Protein AF-A0A8B9EYE8-F1 (afdb_monomer_lite)

InterPro domains:
  IPR023210 NADP-dependent oxidoreductase domain [PF00248] (62-193)
  IPR036812 NAD(P)-dependent oxidoreductase domain superfamily [G3DSA:3.20.20.100] (50-201)
  IPR036812 NAD(P)-dependent oxidoreductase domain superfamily [SSF51430] (58-192)
  IPR050523 Aldo/Keto Reductase Detoxification and Biosynthesis [PTHR43364] (66-194)

Organism: Anser cygnoides (NCBI:txid8845)

Secondary structure (DSSP, 8-state):
--------------------------PPPPPPPPPP------------S---TT--PPPPP---EEEE-S-TT---SHHHHHHHHHHHHHHHT-S-EEEEEE-S--TTS-HHHHHHHHH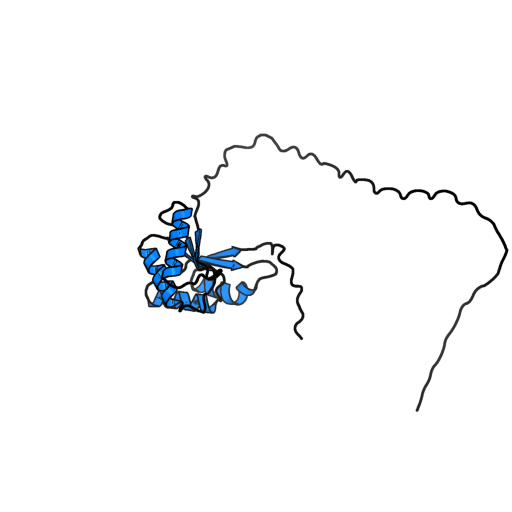HHHHTTSEEEEEEES--HHHHHHHHHHHHHTTPPPP-EEEEE-SSS--GGGTTHHHHHHHHTPEEEEE-TT--SS---------

pLDDT: mean 75.34, std 26.18, range [27.83, 97.69]

Radius of gyration: 34.21 Å; chains: 1; bounding box: 90×63×85 Å

Sequence (203 aa):
RGGGGPQGPEGKGGRGPCATRGPEEKGPSPGRPEPARGCGPRFPVPFPKGLRSSLLVPSPPVEVATKANPWDGKTLKPESVRSQLDESLRRLKRTSVELFYLHAPDHGTPVEETLRACNELHKEGKFKELGLSNYAAWEVAEICTICKYNNWLMPTVYQGMYNATTRQVETELFPCLRHYGLRFYAYNPLAGTGRSTILKELP

Foldseek 3Di:
DYDDDDDDDDDDDDDDDDDDDDDDDDDDDDDDDDPDDDDDDDDDDPDDPDDDPPPPPPDPPDADEDEQECPPVAALALVRLVVRLVVVCVVVVHQAGAEYEHAEDGPPDDVLRSQVSVQVCVVVVRYRAYEYEHDDLVVLVVQQVSCVVVVGGRHAEYEYADEPVDPPCVPRPVVSCVVSNHHYDHDPHVVPPPDPPPDPDDD

Structure (mmCIF, N/CA/C/O backbone):
data_AF-A0A8B9EYE8-F1
#
_entry.id   AF-A0A8B9EYE8-F1
#
loop_
_atom_site.group_PDB
_atom_site.id
_atom_site.type_symbol
_atom_site.label_atom_id
_atom_site.label_alt_id
_atom_site.label_comp_id
_atom_site.label_asym_id
_atom_site.label_entity_id
_atom_site.label_seq_id
_atom_site.pdbx_PDB_ins_code
_atom_site.Cartn_x
_atom_site.Cartn_y
_atom_site.Cartn_z
_atom_site.occupancy
_atom_site.B_iso_or_equiv
_atom_site.auth_seq_id
_atom_site.auth_comp_id
_atom_site.auth_asym_id
_atom_site.auth_atom_id
_atom_site.pdbx_PDB_model_num
ATOM 1 N N . ARG A 1 1 ? 61.234 -7.132 -45.333 1.00 37.69 1 ARG A N 1
ATOM 2 C CA . ARG A 1 1 ? 60.700 -7.838 -46.527 1.00 37.69 1 ARG A CA 1
ATOM 3 C C . ARG A 1 1 ? 59.194 -7.636 -46.469 1.00 37.69 1 ARG A C 1
ATOM 5 O O . ARG A 1 1 ? 58.616 -8.099 -45.507 1.00 37.69 1 ARG A O 1
ATOM 12 N N . GLY A 1 2 ? 58.539 -6.813 -47.276 1.00 33.06 2 GLY A N 1
ATOM 13 C CA . GLY A 1 2 ? 58.698 -6.528 -48.705 1.00 33.06 2 GLY A CA 1
ATOM 14 C C . GLY A 1 2 ? 57.300 -6.758 -49.290 1.00 33.06 2 GLY A C 1
ATOM 15 O O . GLY A 1 2 ? 56.808 -7.872 -49.199 1.00 33.06 2 GLY A O 1
ATOM 16 N N . GLY A 1 3 ? 56.555 -5.701 -49.598 1.00 32.34 3 GLY A N 1
ATOM 17 C CA . GLY A 1 3 ? 56.274 -5.262 -50.972 1.00 32.34 3 GLY A CA 1
ATOM 18 C C . GLY A 1 3 ? 54.764 -4.964 -51.059 1.00 32.34 3 GLY A C 1
ATOM 19 O O . GLY A 1 3 ? 53.999 -5.582 -50.333 1.00 32.34 3 GLY A O 1
ATOM 20 N N . GLY A 1 4 ? 54.239 -4.004 -51.815 1.00 28.84 4 GLY A N 1
ATOM 21 C CA . GLY A 1 4 ? 54.813 -3.226 -52.905 1.00 28.84 4 GLY A CA 1
ATOM 22 C C . GLY A 1 4 ? 53.915 -3.322 -54.145 1.00 28.84 4 GLY A C 1
ATOM 23 O O . GLY A 1 4 ? 54.177 -4.183 -54.967 1.00 28.84 4 GLY A O 1
ATOM 24 N N . GLY A 1 5 ? 52.923 -2.416 -54.253 1.00 31.62 5 GLY A N 1
ATOM 25 C CA . GLY A 1 5 ? 52.241 -1.931 -55.482 1.00 31.62 5 GLY A CA 1
ATOM 26 C C . GLY A 1 5 ? 51.580 -2.948 -56.440 1.00 31.62 5 GLY A C 1
ATOM 27 O O . GLY A 1 5 ? 51.597 -4.139 -56.148 1.00 31.62 5 GLY A O 1
ATOM 28 N N . PRO A 1 6 ? 51.048 -2.517 -57.616 1.00 48.97 6 PRO A N 1
ATOM 29 C CA . PRO A 1 6 ? 50.914 -1.140 -58.146 1.00 48.97 6 PRO A CA 1
ATOM 30 C C . PRO A 1 6 ? 49.579 -0.788 -58.898 1.00 48.97 6 PRO A C 1
ATOM 32 O O . PRO A 1 6 ? 48.776 -1.664 -59.183 1.00 48.97 6 PRO A O 1
ATOM 35 N N . GLN A 1 7 ? 49.396 0.528 -59.174 1.00 36.50 7 GLN A N 1
ATOM 36 C CA . GLN A 1 7 ? 48.915 1.284 -60.388 1.00 36.50 7 GLN A CA 1
ATOM 37 C C . GLN A 1 7 ? 47.863 0.664 -61.350 1.00 36.50 7 GLN A C 1
ATOM 39 O O . GLN A 1 7 ? 47.929 -0.522 -61.622 1.00 36.50 7 GLN A O 1
ATOM 44 N N . GLY A 1 8 ? 46.921 1.355 -62.025 1.00 31.48 8 GLY A N 1
ATOM 45 C CA . GLY A 1 8 ? 46.564 2.754 -62.410 1.00 31.48 8 GLY A CA 1
ATOM 46 C C . GLY A 1 8 ? 45.332 2.649 -63.375 1.00 31.48 8 GLY A C 1
ATOM 47 O O . GLY A 1 8 ? 44.663 1.619 -63.275 1.00 31.48 8 GLY A O 1
ATOM 48 N N . PRO A 1 9 ? 45.033 3.515 -64.386 1.00 46.78 9 PRO A N 1
ATOM 49 C CA . PRO A 1 9 ? 45.310 4.946 -64.661 1.00 46.78 9 PRO A CA 1
ATOM 50 C C . PRO A 1 9 ? 44.023 5.763 -65.093 1.00 46.78 9 PRO A C 1
ATOM 52 O O . PRO A 1 9 ? 42.980 5.187 -65.370 1.00 46.78 9 PRO A O 1
ATOM 55 N N . GLU A 1 10 ? 43.959 7.097 -64.923 1.00 33.47 10 GLU A N 1
ATOM 56 C CA . GLU A 1 10 ? 44.036 8.206 -65.929 1.00 33.47 10 GLU A CA 1
ATOM 57 C C . GLU A 1 10 ? 42.766 8.688 -66.691 1.00 33.47 10 GLU A C 1
ATOM 59 O O . GLU A 1 10 ? 41.968 7.906 -67.191 1.00 33.47 10 GLU A O 1
ATOM 64 N N . GLY A 1 11 ? 42.685 10.025 -66.873 1.00 30.55 11 GLY A N 1
ATOM 65 C CA . GLY A 1 11 ? 41.869 10.749 -67.877 1.00 30.55 11 GLY A CA 1
ATOM 66 C C . GLY A 1 11 ? 41.340 12.113 -67.376 1.00 30.55 11 GLY A C 1
ATOM 67 O O . GLY A 1 11 ? 40.254 12.165 -66.820 1.00 30.55 11 GLY A O 1
ATOM 68 N N . LYS A 1 12 ? 42.137 13.191 -67.254 1.00 32.16 12 LYS A N 1
ATOM 69 C CA . LYS A 1 12 ? 42.595 14.216 -68.238 1.00 32.16 12 LYS A CA 1
ATOM 70 C C . LYS A 1 12 ? 41.538 15.207 -68.782 1.00 32.16 12 LYS A C 1
ATOM 72 O O . LYS A 1 12 ? 40.596 14.814 -69.451 1.00 32.16 12 LYS A O 1
ATOM 77 N N . GLY A 1 13 ? 41.870 16.503 -68.644 1.00 28.27 13 GLY A N 1
ATOM 78 C CA . GLY A 1 13 ? 41.474 17.622 -69.526 1.00 28.27 13 GLY A CA 1
ATOM 79 C C . GLY A 1 13 ? 40.660 18.720 -68.822 1.00 28.27 13 GLY A C 1
ATOM 80 O O . GLY A 1 13 ? 39.607 18.429 -68.287 1.00 28.27 13 GLY A O 1
ATOM 81 N N . GLY A 1 14 ? 41.039 19.999 -68.752 1.00 30.50 14 GLY A N 1
ATOM 82 C CA . GLY A 1 14 ? 42.166 20.754 -69.298 1.00 30.50 14 GLY A CA 1
ATOM 83 C C . GLY A 1 14 ? 42.201 22.166 -68.674 1.00 30.50 14 GLY A C 1
ATOM 84 O O . GLY A 1 14 ? 41.223 22.619 -68.085 1.00 30.50 14 GLY A O 1
ATOM 85 N N . ARG A 1 15 ? 43.355 22.840 -68.764 1.00 31.41 15 ARG A N 1
ATOM 86 C CA . ARG A 1 15 ? 43.586 24.236 -68.340 1.00 31.41 15 ARG A CA 1
ATOM 87 C C . ARG A 1 15 ? 43.626 25.152 -69.568 1.00 31.41 15 ARG A C 1
ATOM 89 O O . ARG A 1 15 ? 44.159 24.742 -70.594 1.00 31.41 15 ARG A O 1
ATOM 96 N N . GLY A 1 16 ? 43.192 26.404 -69.420 1.00 29.75 16 GLY A N 1
ATOM 97 C CA . GLY A 1 16 ? 43.458 27.513 -70.351 1.00 29.75 16 GLY A CA 1
ATOM 98 C C . GLY A 1 16 ? 42.809 28.833 -69.884 1.00 29.75 16 GLY A C 1
ATOM 99 O O . GLY A 1 16 ? 41.841 28.748 -69.140 1.00 29.75 16 GLY A O 1
ATOM 100 N N . PRO A 1 17 ? 43.350 30.029 -70.211 1.00 42.31 17 PRO A N 1
ATOM 101 C CA . PRO A 1 17 ? 43.667 31.034 -69.181 1.00 42.31 17 PRO A CA 1
ATOM 102 C C . PRO A 1 17 ? 43.090 32.467 -69.360 1.00 42.31 17 PRO A C 1
ATOM 104 O O . PRO A 1 17 ? 42.709 32.867 -70.447 1.00 42.31 17 PRO A O 1
ATOM 107 N N . CYS A 1 18 ? 43.127 33.224 -68.248 1.00 31.14 18 CYS A N 1
ATOM 108 C CA . CYS A 1 18 ? 43.498 34.648 -68.038 1.00 31.14 18 CYS A CA 1
ATOM 109 C C . CYS A 1 18 ? 42.973 35.799 -68.943 1.00 31.14 18 CYS A C 1
ATOM 111 O O . CYS A 1 18 ? 43.345 35.872 -70.108 1.00 31.14 18 CYS A O 1
ATOM 113 N N . ALA A 1 19 ? 42.304 36.799 -68.330 1.00 31.72 19 ALA A N 1
ATOM 114 C CA . ALA A 1 19 ? 42.399 38.254 -68.626 1.00 31.72 19 ALA A CA 1
ATOM 115 C C . ALA A 1 19 ? 41.633 39.082 -67.544 1.00 31.72 19 ALA A C 1
ATOM 117 O O . ALA A 1 19 ? 40.439 38.893 -67.362 1.00 31.72 19 ALA A O 1
ATOM 118 N N . THR A 1 20 ? 42.309 39.742 -66.589 1.00 31.16 20 THR A N 1
ATOM 119 C CA . THR A 1 20 ? 42.590 41.204 -66.455 1.00 31.16 20 THR A CA 1
ATOM 120 C C . THR A 1 20 ? 41.440 42.179 -66.078 1.00 31.16 20 THR A C 1
ATOM 122 O O . THR A 1 20 ? 40.624 42.527 -66.915 1.00 31.16 20 THR A O 1
ATOM 125 N N . ARG A 1 21 ? 41.552 42.715 -64.840 1.00 29.70 21 ARG A N 1
ATOM 126 C CA . ARG A 1 21 ? 41.376 44.108 -64.313 1.00 29.70 21 ARG A CA 1
ATOM 127 C C . ARG A 1 21 ? 40.047 44.913 -64.436 1.00 29.70 21 ARG A C 1
ATOM 129 O O . ARG A 1 21 ? 39.832 45.554 -65.451 1.00 29.70 21 ARG A O 1
ATOM 136 N N . GLY A 1 22 ? 39.376 45.068 -63.271 1.00 27.83 22 GLY A N 1
ATOM 137 C CA . GLY A 1 22 ? 38.890 46.315 -62.593 1.00 27.83 22 GLY A CA 1
ATOM 138 C C . GLY A 1 22 ? 37.691 47.111 -63.164 1.00 27.83 22 GLY A C 1
ATOM 139 O O . GLY A 1 22 ? 37.348 46.894 -64.318 1.00 27.83 22 GLY A O 1
ATOM 140 N N . PRO A 1 23 ? 37.113 48.109 -62.442 1.00 38.00 23 PRO A N 1
ATOM 141 C CA . PRO A 1 23 ? 36.979 48.333 -60.993 1.00 38.00 23 PRO A CA 1
ATOM 142 C C . PRO A 1 23 ? 35.493 48.392 -60.511 1.00 38.00 23 PRO A C 1
ATOM 144 O O . PRO A 1 23 ? 34.562 48.158 -61.269 1.00 38.00 23 PRO A O 1
ATOM 147 N N . GLU A 1 24 ? 35.331 48.649 -59.210 1.00 38.94 24 GLU A N 1
ATOM 148 C CA . GLU A 1 24 ? 34.139 48.892 -58.371 1.00 38.94 24 GLU A CA 1
ATOM 149 C C . GLU A 1 24 ? 32.793 49.301 -59.009 1.00 38.94 24 GLU A C 1
ATOM 151 O O . GLU A 1 24 ? 32.727 50.260 -59.764 1.00 38.94 24 GLU A O 1
ATOM 156 N N . GLU A 1 25 ? 31.697 48.714 -58.499 1.00 31.94 25 GLU A N 1
ATOM 157 C CA . GLU A 1 25 ? 30.541 49.481 -57.998 1.00 31.94 25 GLU A CA 1
ATOM 158 C C . GLU A 1 25 ? 29.710 48.641 -57.001 1.00 31.94 25 GLU A C 1
ATOM 160 O O . GLU A 1 25 ? 29.284 47.519 -57.281 1.00 31.94 25 GLU A O 1
ATOM 165 N N . LYS A 1 26 ? 29.506 49.171 -55.787 1.00 41.91 26 LYS A N 1
ATOM 166 C CA . LYS A 1 26 ? 28.655 48.577 -54.742 1.00 41.91 26 LYS A CA 1
ATOM 167 C C . LYS A 1 26 ? 27.182 48.871 -55.047 1.00 41.91 26 LYS A C 1
ATOM 169 O O . LYS A 1 26 ? 26.681 49.931 -54.687 1.00 41.91 26 LYS A O 1
ATOM 174 N N . GLY A 1 27 ? 26.484 47.910 -55.647 1.00 33.56 27 GLY A N 1
ATOM 175 C CA . GLY A 1 27 ? 25.017 47.882 -55.709 1.00 33.56 27 GLY A CA 1
ATOM 176 C C . GLY A 1 27 ? 24.401 47.183 -54.482 1.00 33.56 27 GLY A C 1
ATOM 177 O O . GLY A 1 27 ? 25.013 46.259 -53.939 1.00 33.56 27 GLY A O 1
ATOM 178 N N . PRO A 1 28 ? 23.213 47.600 -54.002 1.00 37.22 28 PRO A N 1
ATOM 179 C CA . PRO A 1 28 ? 22.577 47.011 -52.827 1.00 37.22 28 PRO A CA 1
ATOM 180 C C . PRO A 1 28 ? 22.115 45.570 -53.095 1.00 37.22 28 PRO A C 1
ATOM 182 O O . PRO A 1 28 ? 21.594 45.242 -54.158 1.00 37.22 28 PRO A O 1
ATOM 185 N N . SER A 1 29 ? 22.314 44.710 -52.094 1.00 41.91 29 SER A N 1
ATOM 186 C CA . SER A 1 29 ? 21.951 43.287 -52.114 1.00 41.91 29 SER A CA 1
ATOM 187 C C . SER A 1 29 ? 20.452 43.083 -52.391 1.00 41.91 29 SER A C 1
ATOM 189 O O . SER A 1 29 ? 19.639 43.742 -51.738 1.00 41.91 29 SER A O 1
ATOM 191 N N . PRO A 1 30 ? 20.044 42.141 -53.262 1.00 40.34 30 PRO A N 1
ATOM 192 C CA . PRO A 1 30 ? 18.650 41.732 -53.334 1.00 40.34 30 PRO A CA 1
ATOM 193 C C . PRO A 1 30 ? 18.285 40.972 -52.053 1.00 40.34 30 PRO A C 1
ATOM 195 O O . PRO A 1 30 ? 18.953 40.014 -51.656 1.00 40.34 30 PRO A O 1
ATOM 198 N N . GLY A 1 31 ? 17.241 41.449 -51.377 1.00 34.56 31 GLY A N 1
ATOM 199 C CA . GLY A 1 31 ? 16.720 40.866 -50.148 1.00 34.56 31 GLY A CA 1
ATOM 200 C C . GLY A 1 31 ? 16.348 39.392 -50.314 1.00 34.56 31 GLY A C 1
ATOM 201 O O . GLY A 1 31 ? 15.810 38.966 -51.336 1.00 34.56 31 GLY A O 1
ATOM 202 N N . ARG A 1 32 ? 16.631 38.612 -49.270 1.00 36.34 32 ARG A N 1
ATOM 203 C CA . ARG A 1 32 ? 16.111 37.253 -49.079 1.00 36.34 32 ARG A CA 1
ATOM 204 C C . ARG A 1 32 ? 14.576 37.279 -49.166 1.00 36.34 32 ARG A C 1
ATOM 206 O O . ARG A 1 32 ? 13.980 38.128 -48.506 1.00 36.34 32 ARG A O 1
ATOM 213 N N . PRO A 1 33 ? 13.922 36.350 -49.882 1.00 37.81 33 PRO A N 1
ATOM 214 C CA . PRO A 1 33 ? 12.479 36.194 -49.764 1.00 37.81 33 PRO A CA 1
ATOM 215 C C . PRO A 1 33 ? 12.133 35.703 -48.350 1.00 37.81 33 PRO A C 1
ATOM 217 O O . PRO A 1 33 ? 12.728 34.743 -47.853 1.00 37.81 33 PRO A O 1
ATOM 220 N N . GLU A 1 34 ? 11.190 36.381 -47.691 1.00 42.66 34 GLU A N 1
ATOM 221 C CA . GLU A 1 34 ? 10.593 35.904 -46.442 1.00 42.66 34 GLU A CA 1
ATOM 222 C C . GLU A 1 34 ? 9.879 34.558 -46.667 1.00 42.66 34 GLU A C 1
ATOM 224 O O . GLU A 1 34 ? 9.268 34.352 -47.721 1.00 42.66 34 GLU A O 1
ATOM 229 N N . PRO A 1 35 ? 9.898 33.630 -45.694 1.00 39.19 35 PRO A N 1
ATOM 230 C CA . PRO A 1 35 ? 9.096 32.422 -45.783 1.00 39.19 35 PRO A CA 1
ATOM 231 C C . PRO A 1 35 ? 7.607 32.784 -45.700 1.00 39.19 35 PRO A C 1
ATOM 233 O O . PRO A 1 35 ? 7.127 33.320 -44.699 1.00 39.19 35 PRO A O 1
ATOM 236 N N . ALA A 1 36 ? 6.872 32.462 -46.764 1.00 40.94 36 ALA A N 1
ATOM 237 C CA . ALA A 1 36 ? 5.424 32.575 -46.820 1.00 40.94 36 ALA A CA 1
ATOM 238 C C . ALA A 1 36 ? 4.783 31.839 -45.631 1.00 40.94 36 ALA A C 1
ATOM 240 O O . ALA A 1 36 ? 4.997 30.641 -45.426 1.00 40.94 36 ALA A O 1
ATOM 241 N N . ARG A 1 37 ? 3.968 32.555 -44.848 1.00 40.94 37 ARG A N 1
ATOM 242 C CA . ARG A 1 37 ? 3.089 31.953 -43.839 1.00 40.94 37 ARG A CA 1
ATOM 243 C C . ARG A 1 37 ? 2.095 31.048 -44.562 1.00 40.94 37 ARG A C 1
ATOM 245 O O . ARG A 1 37 ? 1.171 31.529 -45.211 1.00 40.94 37 ARG A O 1
ATOM 252 N N . GLY A 1 38 ? 2.303 29.738 -44.470 1.00 37.75 38 GLY A N 1
ATOM 253 C CA . GLY A 1 38 ? 1.388 28.741 -45.008 1.00 37.75 38 GLY A CA 1
ATOM 254 C C . GLY A 1 38 ? 0.033 28.806 -44.303 1.00 37.75 38 GLY A C 1
ATOM 255 O O . GLY A 1 38 ? -0.106 28.367 -43.164 1.00 37.75 38 GLY A O 1
ATOM 256 N N . CYS A 1 39 ? -0.975 29.333 -44.996 1.00 37.09 39 CYS A N 1
ATOM 257 C CA . CYS A 1 39 ? -2.376 29.060 -44.702 1.00 37.09 39 CYS A CA 1
ATOM 258 C C . CYS A 1 39 ? -2.657 27.589 -45.034 1.00 37.09 39 CYS A C 1
ATOM 260 O O . CYS A 1 39 ? -2.820 27.233 -46.198 1.00 37.09 39 CYS A O 1
ATOM 262 N N . GLY A 1 40 ? -2.709 26.726 -44.020 1.00 37.97 40 GLY A N 1
ATOM 263 C CA . GLY A 1 40 ? -3.280 25.389 -44.184 1.00 37.97 40 GLY A CA 1
ATOM 264 C C . GLY A 1 40 ? -4.782 25.484 -44.505 1.00 37.97 40 GLY A C 1
ATOM 265 O O . GLY A 1 40 ? -5.458 26.368 -43.967 1.00 37.97 40 GLY A O 1
ATOM 266 N N . PRO A 1 41 ? -5.336 24.608 -45.362 1.00 41.19 41 PRO A N 1
ATOM 267 C CA . PRO A 1 41 ? -6.761 24.620 -45.665 1.00 41.19 41 PRO A CA 1
ATOM 268 C C . PRO A 1 41 ? -7.564 24.245 -44.413 1.00 41.19 41 PRO A C 1
ATOM 270 O O . PRO A 1 41 ? -7.447 23.142 -43.877 1.00 41.19 41 PRO A O 1
ATOM 273 N N . ARG A 1 42 ? -8.404 25.172 -43.938 1.00 40.53 42 ARG A N 1
ATOM 274 C CA . ARG A 1 42 ? -9.465 24.860 -42.974 1.00 40.53 42 ARG A CA 1
ATOM 275 C C . ARG A 1 42 ? -10.507 24.016 -43.695 1.00 40.53 42 ARG A C 1
ATOM 277 O O . ARG A 1 42 ? -11.245 24.54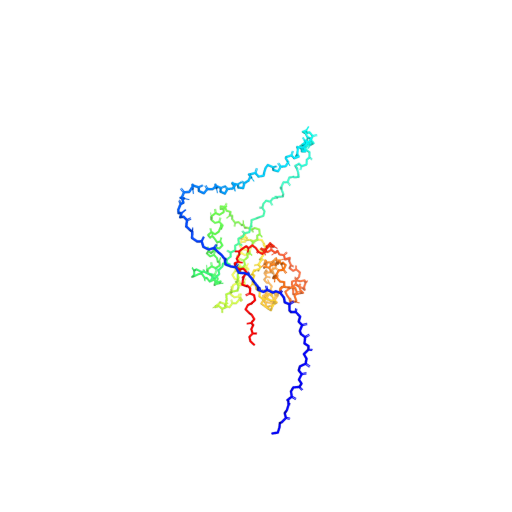6 -44.515 1.00 40.53 42 ARG A O 1
ATOM 284 N N . PHE A 1 43 ? -10.589 22.734 -43.367 1.00 37.94 43 PHE A N 1
ATOM 285 C CA . PHE A 1 43 ? -11.774 21.932 -43.653 1.00 37.94 43 PHE A CA 1
ATOM 286 C C . PHE A 1 43 ? -12.850 22.280 -42.614 1.00 37.94 43 PHE A C 1
ATOM 288 O O . PHE A 1 43 ? -12.662 21.968 -41.435 1.00 37.94 43 PHE A O 1
ATOM 295 N N . PRO A 1 44 ? -13.966 22.934 -42.981 1.00 43.34 44 PRO A N 1
ATOM 296 C CA . PRO A 1 44 ? -15.083 23.075 -42.069 1.00 43.34 44 PRO A CA 1
ATOM 297 C C . PRO A 1 44 ? -15.847 21.751 -42.084 1.00 43.34 44 PRO A C 1
ATOM 299 O O . PRO A 1 44 ? -16.635 21.492 -42.988 1.00 43.34 44 PRO A O 1
ATOM 302 N N . VAL A 1 45 ? -15.614 20.891 -41.096 1.00 49.78 45 VAL A N 1
ATOM 303 C CA . VAL A 1 45 ? -16.581 19.831 -40.792 1.00 49.78 45 VAL A CA 1
ATOM 304 C C . VAL A 1 45 ? -17.762 20.486 -40.068 1.00 49.78 45 VAL A C 1
ATOM 306 O O . VAL A 1 45 ? -17.570 21.048 -38.986 1.00 49.78 45 VAL A O 1
ATOM 309 N N . PRO A 1 46 ? -18.982 20.496 -40.636 1.00 43.09 46 PRO A N 1
ATOM 310 C CA . PRO A 1 46 ? -20.138 20.981 -39.904 1.00 43.09 46 PRO A CA 1
ATOM 311 C C . PRO A 1 46 ? -20.441 19.975 -38.792 1.00 43.09 46 PRO A C 1
ATOM 313 O O . PRO A 1 46 ? -20.872 18.855 -39.052 1.00 43.09 46 PRO A O 1
ATOM 316 N N . PHE A 1 47 ? -20.203 20.366 -37.540 1.00 40.09 47 PHE A N 1
ATOM 317 C CA . PHE A 1 47 ? -20.722 19.619 -36.400 1.00 40.09 47 PHE A CA 1
ATOM 318 C C . PHE A 1 47 ? -22.255 19.675 -36.456 1.00 40.09 47 PHE A C 1
ATOM 320 O O . PHE A 1 47 ? -22.814 20.778 -36.421 1.00 40.09 47 PHE A O 1
ATOM 327 N N . PRO A 1 48 ? -22.958 18.532 -36.546 1.00 51.28 48 PRO A N 1
ATOM 328 C CA . PRO A 1 48 ? -24.409 18.530 -36.518 1.00 51.28 48 PRO A CA 1
ATOM 329 C C . PRO A 1 48 ? -24.869 19.041 -35.149 1.00 51.28 48 PRO A C 1
ATOM 331 O O . PRO A 1 48 ? -24.653 18.409 -34.114 1.00 51.28 48 PRO A O 1
ATOM 334 N N . LYS A 1 49 ? -25.491 20.223 -35.130 1.00 51.06 49 LYS A N 1
ATOM 335 C CA . LYS A 1 49 ? -26.173 20.741 -33.943 1.00 51.06 49 LYS A CA 1
ATOM 336 C C . LYS A 1 49 ? -27.463 19.952 -33.770 1.00 51.06 49 LYS A C 1
ATOM 338 O O . LYS A 1 49 ? -28.411 20.155 -34.518 1.00 51.06 49 LYS A O 1
ATOM 343 N N . GLY A 1 50 ? -27.484 19.065 -32.781 1.00 54.62 50 GLY A N 1
ATOM 344 C CA . GLY A 1 50 ? -28.696 18.355 -32.381 1.00 54.62 50 GLY A CA 1
ATOM 345 C C . GLY A 1 50 ? -28.519 16.848 -32.289 1.00 54.62 50 GLY A C 1
ATOM 346 O O . GLY A 1 50 ? -29.177 16.108 -33.009 1.00 54.62 50 GLY A O 1
ATOM 347 N N . LEU A 1 51 ? -27.686 16.379 -31.357 1.00 53.03 51 LEU A N 1
ATOM 348 C CA . LEU A 1 51 ? -27.788 15.008 -30.867 1.00 53.03 51 LEU A CA 1
ATOM 349 C C . LEU A 1 51 ? -27.690 14.986 -29.335 1.00 53.03 51 LEU A C 1
ATOM 351 O O . LEU A 1 51 ? -26.622 14.904 -28.746 1.00 53.03 51 LEU A O 1
ATOM 355 N N . ARG A 1 52 ? -28.879 15.092 -28.735 1.00 50.53 52 ARG A N 1
ATOM 356 C CA . ARG A 1 52 ? -29.332 14.467 -27.484 1.00 50.53 52 ARG A CA 1
ATOM 357 C C . ARG A 1 52 ? -28.492 14.711 -26.221 1.00 50.53 52 ARG A C 1
ATOM 359 O O . ARG A 1 52 ? -27.547 13.993 -25.920 1.00 50.53 52 ARG A O 1
ATOM 366 N N . SER A 1 53 ? -29.046 15.558 -25.355 1.00 50.66 53 SER A N 1
ATOM 367 C CA . SER A 1 53 ? -28.839 15.617 -23.898 1.00 50.66 53 SER A CA 1
ATOM 368 C C . SER A 1 53 ? -29.211 14.322 -23.137 1.00 50.66 53 SER A C 1
ATOM 370 O O . SER A 1 53 ? -29.454 14.359 -21.938 1.00 50.66 53 SER A O 1
ATOM 372 N N . SER A 1 54 ? -29.294 13.175 -23.817 1.00 49.72 54 SER A N 1
ATOM 373 C CA . SER A 1 54 ? -29.793 11.902 -23.275 1.00 49.72 54 SER A CA 1
ATOM 374 C C . SER A 1 54 ? -28.677 10.946 -22.834 1.00 49.72 54 SER A C 1
ATOM 376 O O . SER A 1 54 ? -28.970 9.820 -22.446 1.00 49.72 54 SER A O 1
ATOM 378 N N . LEU A 1 55 ? -27.410 11.363 -22.905 1.00 55.16 55 LEU A N 1
ATOM 379 C CA . LEU A 1 55 ? -26.255 10.562 -22.483 1.00 55.16 55 LEU A CA 1
ATOM 380 C C . LEU A 1 55 ? -25.475 11.225 -21.342 1.00 55.16 55 LEU A C 1
ATOM 382 O O . LEU A 1 55 ? -24.269 11.019 -21.224 1.00 55.16 55 LEU A O 1
ATOM 386 N N . LEU A 1 56 ? -26.136 12.010 -20.481 1.00 54.88 56 LEU A N 1
ATOM 387 C CA . LEU A 1 56 ? -25.572 12.243 -19.153 1.00 54.88 56 LEU A CA 1
ATOM 388 C C . LEU A 1 56 ? -25.682 10.926 -18.381 1.00 54.88 56 LEU A C 1
ATOM 390 O O . LEU A 1 56 ? -26.647 10.676 -17.664 1.00 54.88 56 LEU A O 1
ATOM 394 N N . VAL A 1 57 ? -24.686 10.063 -18.574 1.00 62.88 57 VAL A N 1
ATOM 395 C CA . VAL A 1 57 ? -24.368 9.027 -17.599 1.00 62.88 57 VAL A CA 1
ATOM 396 C C . VAL A 1 57 ? -24.122 9.786 -16.294 1.00 62.88 57 VAL A C 1
ATOM 398 O O . VAL A 1 57 ? -23.256 10.668 -16.290 1.00 62.88 57 VAL A O 1
A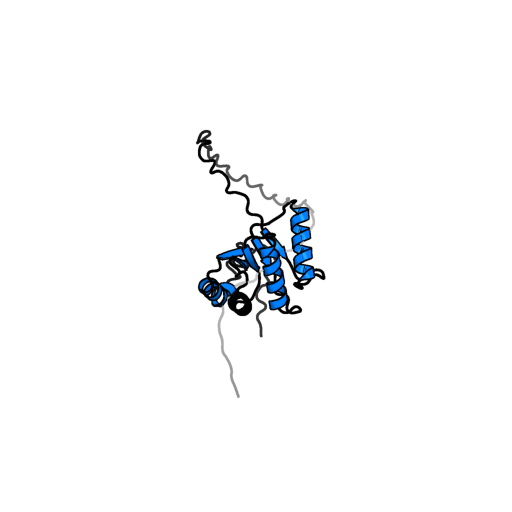TOM 401 N N . PRO A 1 58 ? -24.893 9.546 -15.218 1.00 59.62 58 PRO A N 1
ATOM 402 C CA . PRO A 1 58 ? -24.587 10.157 -13.935 1.00 59.62 58 PRO A CA 1
ATOM 403 C C . PRO A 1 58 ? -23.132 9.830 -13.614 1.00 59.62 58 PRO A C 1
ATOM 405 O O . PRO A 1 58 ? -22.734 8.664 -13.653 1.00 59.62 58 PRO A O 1
ATOM 408 N N . SER A 1 59 ? -22.319 10.864 -13.383 1.00 56.25 59 SER A N 1
ATOM 409 C CA . SER A 1 59 ? -20.928 10.659 -12.999 1.00 56.25 59 SER A CA 1
ATOM 410 C C . SER A 1 59 ? -20.925 9.757 -11.767 1.00 56.25 59 SER A C 1
ATOM 412 O O . SER A 1 59 ? -21.658 10.069 -10.818 1.00 56.25 59 SER A O 1
ATOM 414 N N . PRO A 1 60 ? -20.161 8.652 -11.764 1.00 66.06 60 PRO A N 1
ATOM 415 C CA . PRO A 1 60 ? -20.061 7.822 -10.579 1.00 66.06 60 PRO A CA 1
ATOM 416 C C . PRO A 1 60 ? -19.633 8.691 -9.386 1.00 66.06 60 PRO A C 1
ATOM 418 O O . PRO A 1 60 ? -18.978 9.724 -9.582 1.00 66.06 60 PRO A O 1
ATOM 421 N N . PRO A 1 61 ? -20.031 8.322 -8.156 1.00 73.75 61 PRO A N 1
ATOM 422 C CA . PRO A 1 61 ? -19.617 9.045 -6.963 1.00 73.75 61 PRO A CA 1
ATOM 423 C C . PRO A 1 61 ? -18.096 9.231 -6.968 1.00 73.75 61 PRO A C 1
ATOM 425 O O . PRO A 1 61 ? -17.349 8.313 -7.297 1.00 73.75 61 PRO A O 1
ATOM 428 N N . VAL A 1 62 ? -17.644 10.446 -6.653 1.00 77.94 62 VAL A N 1
ATOM 429 C CA . VAL A 1 62 ? -16.218 10.787 -6.678 1.00 77.94 62 VAL A CA 1
ATOM 430 C C . VAL A 1 62 ? -15.509 10.035 -5.555 1.00 77.94 62 VAL A C 1
ATOM 432 O O . VAL A 1 62 ? -15.641 10.403 -4.384 1.00 77.94 62 VAL A O 1
ATOM 435 N N . GLU A 1 63 ? -14.753 9.003 -5.922 1.00 84.81 63 GLU A N 1
ATOM 436 C CA . GLU A 1 63 ? -13.831 8.313 -5.022 1.00 84.81 63 GLU A CA 1
ATOM 437 C C . GLU A 1 63 ? -12.635 9.217 -4.728 1.00 84.81 63 GLU A C 1
ATOM 439 O O . GLU A 1 63 ? -11.966 9.717 -5.638 1.00 84.81 63 GLU A O 1
ATOM 444 N N . VAL A 1 64 ? -12.368 9.450 -3.444 1.00 91.38 64 VAL A N 1
ATOM 445 C CA . VAL A 1 64 ? -11.246 10.267 -3.001 1.00 91.38 64 VAL A CA 1
ATOM 446 C C . VAL A 1 64 ? -10.164 9.353 -2.453 1.00 91.38 64 VAL A C 1
ATOM 448 O O . VAL A 1 64 ? -10.391 8.539 -1.559 1.00 91.38 64 VAL A O 1
ATOM 451 N N . ALA A 1 65 ? -8.957 9.525 -2.985 1.00 93.19 65 ALA A N 1
ATOM 452 C CA . ALA A 1 65 ? -7.774 8.834 -2.511 1.00 93.19 65 ALA A CA 1
ATOM 453 C C . ALA A 1 65 ? -6.774 9.815 -1.895 1.00 93.19 65 ALA A C 1
ATOM 455 O O . ALA A 1 65 ? -6.572 10.914 -2.415 1.00 93.19 65 ALA A O 1
ATOM 456 N N . THR A 1 66 ? -6.105 9.399 -0.822 1.00 95.19 66 THR A N 1
ATOM 457 C CA . THR A 1 66 ? -4.966 10.131 -0.241 1.00 95.19 66 THR A CA 1
ATOM 458 C C . THR A 1 66 ? -3.761 9.213 -0.055 1.00 95.19 66 THR A C 1
ATOM 460 O O . THR A 1 66 ? -3.877 7.995 -0.188 1.00 95.19 66 THR A O 1
ATOM 463 N N . LYS A 1 67 ? -2.582 9.786 0.205 1.00 95.50 67 LYS A N 1
ATOM 464 C CA . LYS A 1 67 ? -1.335 9.032 0.355 1.00 95.50 67 LYS A CA 1
ATOM 465 C C . LYS A 1 67 ? -0.469 9.547 1.498 1.00 95.50 67 LYS A C 1
ATOM 467 O O . LYS A 1 67 ? -0.304 10.758 1.639 1.00 95.50 67 LYS A O 1
ATOM 472 N N . ALA A 1 68 ? 0.173 8.633 2.218 1.00 95.44 68 ALA A N 1
ATOM 473 C CA . ALA A 1 68 ? 1.301 8.941 3.094 1.00 95.44 68 ALA A CA 1
ATOM 474 C C . ALA A 1 68 ? 2.624 8.718 2.355 1.00 95.44 68 ALA A C 1
ATOM 476 O O . ALA A 1 68 ? 2.775 7.733 1.633 1.00 95.44 68 ALA A O 1
ATOM 477 N N . ASN A 1 69 ? 3.576 9.638 2.515 1.00 94.38 69 ASN A N 1
ATOM 478 C CA . ASN A 1 69 ? 4.893 9.570 1.881 1.00 94.38 69 ASN A CA 1
ATOM 479 C C . ASN A 1 69 ? 6.034 9.697 2.905 1.00 94.38 69 ASN A C 1
ATOM 481 O O . ASN A 1 69 ? 5.865 10.398 3.903 1.00 94.38 69 ASN A O 1
ATOM 485 N N . PRO A 1 70 ? 7.187 9.053 2.645 1.00 91.44 70 PRO A N 1
ATOM 486 C CA . PRO A 1 70 ? 8.375 9.122 3.500 1.00 91.44 70 PRO A CA 1
ATOM 487 C C . PRO A 1 70 ? 9.358 10.244 3.113 1.00 91.44 70 PRO A C 1
ATOM 489 O O . PRO A 1 70 ? 10.528 10.197 3.477 1.00 91.44 70 PRO A O 1
ATOM 492 N N . TRP A 1 71 ? 8.940 11.233 2.320 1.00 89.56 71 TRP A N 1
ATOM 493 C CA . TRP A 1 71 ? 9.829 12.306 1.849 1.00 89.56 71 TRP A CA 1
ATOM 494 C C . TRP A 1 71 ? 9.660 13.586 2.673 1.00 89.56 71 TRP A C 1
ATOM 496 O O . TRP A 1 71 ? 8.785 13.675 3.533 1.00 89.56 71 TRP A O 1
ATOM 506 N N . ASP A 1 72 ? 10.500 14.591 2.414 1.00 85.88 72 ASP A N 1
ATOM 507 C CA . ASP A 1 72 ? 10.443 15.909 3.067 1.00 85.88 72 ASP A CA 1
ATOM 508 C C . ASP A 1 72 ? 10.464 15.834 4.608 1.00 85.88 72 ASP A C 1
ATOM 510 O O . ASP A 1 72 ? 9.714 16.525 5.298 1.00 85.88 72 ASP A O 1
ATOM 514 N N . GLY A 1 73 ? 11.303 14.946 5.158 1.00 83.00 73 GLY A N 1
ATOM 515 C CA . GLY A 1 73 ? 11.443 14.735 6.605 1.00 83.00 73 GLY A CA 1
ATOM 516 C C . GLY A 1 73 ? 10.305 13.938 7.254 1.00 83.00 73 GLY A C 1
ATOM 517 O O . GLY A 1 73 ? 10.266 13.815 8.478 1.00 83.00 73 GLY A O 1
ATOM 518 N N . LYS A 1 74 ? 9.376 13.394 6.461 1.00 88.31 74 LYS A N 1
ATOM 519 C CA . LYS A 1 74 ? 8.338 12.466 6.927 1.00 88.31 74 LYS A CA 1
ATOM 520 C C . LYS A 1 74 ? 8.861 11.034 6.930 1.00 88.31 74 LYS A C 1
ATOM 522 O O . LYS A 1 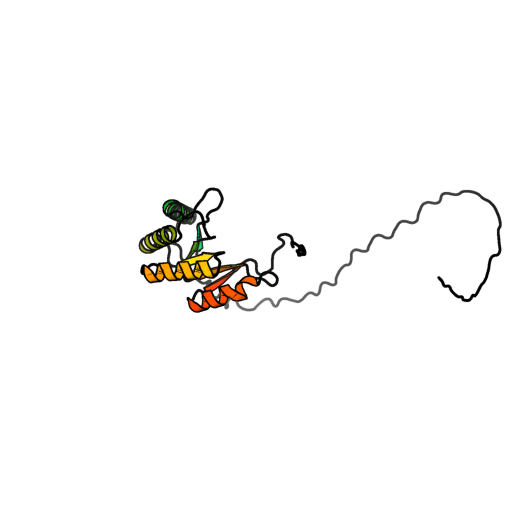74 ? 9.902 10.736 6.362 1.00 88.31 74 LYS A O 1
ATOM 527 N N . THR A 1 75 ? 8.119 10.145 7.575 1.00 93.12 75 THR A N 1
ATOM 528 C CA . THR A 1 75 ? 8.420 8.708 7.637 1.00 93.12 75 THR A CA 1
ATOM 529 C C . THR A 1 75 ? 7.123 7.922 7.491 1.00 93.12 75 THR A C 1
ATOM 531 O O . THR A 1 75 ? 6.035 8.506 7.451 1.00 93.12 75 THR A O 1
ATOM 534 N N . LEU A 1 76 ? 7.220 6.597 7.437 1.00 93.62 76 LEU A N 1
ATOM 535 C CA . LEU A 1 76 ? 6.075 5.704 7.588 1.00 93.62 76 LEU A CA 1
ATOM 536 C C . LEU A 1 76 ? 5.955 5.122 9.003 1.00 93.62 76 LEU A C 1
ATOM 538 O O . LEU A 1 76 ? 5.247 4.134 9.206 1.00 93.62 76 LEU A O 1
ATOM 542 N N . LYS A 1 77 ? 6.570 5.771 10.001 1.00 94.81 77 LYS A N 1
ATOM 543 C CA . LYS A 1 77 ? 6.313 5.471 11.415 1.00 94.81 77 LYS A CA 1
ATOM 544 C C . LYS A 1 77 ? 4.830 5.656 11.754 1.00 94.81 77 LYS A C 1
ATOM 546 O O . LYS A 1 77 ? 4.199 6.558 11.184 1.00 94.81 77 LYS A O 1
ATOM 551 N N . PRO A 1 78 ? 4.277 4.870 12.694 1.00 95.12 78 PRO A N 1
ATOM 552 C CA . PRO A 1 78 ? 2.861 4.913 13.061 1.00 95.12 78 PRO A CA 1
ATOM 553 C C . PRO A 1 78 ? 2.294 6.324 13.275 1.00 95.12 78 PRO A C 1
ATOM 555 O O . PRO A 1 78 ? 1.237 6.674 12.743 1.00 95.12 78 PRO A O 1
ATOM 558 N N . GLU A 1 79 ? 3.025 7.171 13.998 1.00 95.12 79 GLU A N 1
ATOM 559 C CA . GLU A 1 79 ? 2.625 8.537 14.334 1.00 95.12 79 GLU A CA 1
ATOM 560 C C . GLU A 1 79 ? 2.612 9.440 13.097 1.00 95.12 79 GLU A C 1
ATOM 562 O O . GLU A 1 79 ? 1.715 10.270 12.930 1.00 95.12 79 GLU A O 1
ATOM 567 N N . SER A 1 80 ? 3.591 9.263 12.204 1.00 95.50 80 SER A N 1
ATOM 568 C CA . SER A 1 80 ? 3.688 10.038 10.968 1.00 95.50 80 SER A CA 1
ATOM 569 C C . SER A 1 80 ? 2.566 9.671 10.003 1.00 95.50 80 SER A C 1
ATOM 571 O O . SER A 1 80 ? 1.919 10.565 9.460 1.00 95.50 80 SER A O 1
ATOM 573 N N . VAL A 1 81 ? 2.275 8.377 9.836 1.00 96.19 81 VAL A N 1
ATOM 574 C CA . VAL A 1 81 ? 1.175 7.895 8.984 1.00 96.19 81 VAL A CA 1
ATOM 575 C C . VAL A 1 81 ? -0.164 8.446 9.468 1.00 96.19 81 VAL A C 1
ATOM 577 O O . VAL A 1 81 ? -0.924 9.000 8.670 1.00 96.19 81 VAL A O 1
ATOM 580 N N . ARG A 1 82 ? -0.427 8.371 10.779 1.00 96.56 82 ARG A N 1
ATOM 581 C CA . ARG A 1 82 ? -1.637 8.932 11.392 1.00 96.56 82 ARG A CA 1
ATOM 582 C C . ARG A 1 82 ? -1.746 10.436 11.157 1.00 96.56 82 ARG A C 1
ATOM 584 O O . ARG A 1 82 ? -2.772 10.898 10.669 1.00 96.56 82 ARG A O 1
ATOM 591 N N . SER A 1 83 ? -0.678 11.183 11.437 1.00 96.31 83 SER A N 1
ATOM 592 C CA . SER A 1 83 ? -0.642 12.638 11.249 1.00 96.31 83 SER A CA 1
ATOM 593 C C . SER A 1 83 ? -0.885 13.042 9.790 1.00 96.31 83 SER A C 1
ATOM 595 O O . SER A 1 83 ? -1.680 13.940 9.510 1.00 96.31 83 SER A O 1
ATOM 597 N N . GLN A 1 84 ? -0.268 12.338 8.835 1.00 96.69 84 GLN A N 1
ATOM 598 C CA . GLN A 1 84 ? -0.451 12.597 7.405 1.00 96.69 84 GLN A CA 1
ATOM 599 C C . GLN A 1 84 ? -1.888 12.328 6.938 1.00 96.69 84 GLN A C 1
ATOM 601 O O . GLN A 1 84 ? -2.438 13.111 6.153 1.00 96.69 84 GLN A O 1
ATOM 606 N N . LEU A 1 85 ? -2.504 11.242 7.413 1.00 96.38 85 LEU A N 1
ATOM 607 C CA . LEU A 1 85 ? -3.893 10.925 7.092 1.00 96.38 85 LEU A CA 1
ATOM 608 C C . LEU A 1 85 ? -4.852 11.945 7.715 1.00 96.38 85 LEU A C 1
ATOM 610 O O . LEU A 1 85 ? -5.699 12.483 7.005 1.00 96.38 85 LEU A O 1
ATOM 614 N N . ASP A 1 86 ? -4.683 12.268 8.996 1.00 96.50 86 ASP A N 1
ATOM 615 C CA . ASP A 1 86 ? -5.538 13.222 9.710 1.00 96.50 86 ASP A CA 1
ATOM 616 C C . ASP A 1 86 ? -5.464 14.621 9.086 1.00 96.50 86 ASP A C 1
ATOM 618 O O . ASP A 1 86 ? -6.488 15.272 8.871 1.00 96.50 86 ASP A O 1
ATOM 622 N N . GLU A 1 87 ? -4.268 15.062 8.693 1.00 96.25 87 GLU A N 1
ATOM 623 C CA . GLU A 1 87 ? -4.092 16.323 7.976 1.00 96.25 87 GLU A CA 1
ATOM 624 C C . GLU A 1 87 ? -4.758 16.298 6.592 1.00 96.25 87 GLU A C 1
ATOM 626 O O . GLU A 1 87 ? -5.380 17.282 6.182 1.00 96.25 87 GLU A O 1
ATOM 631 N N . SER A 1 88 ? -4.677 15.172 5.877 1.00 95.75 88 SER A N 1
ATOM 632 C CA . SER A 1 88 ? -5.362 14.999 4.590 1.00 95.75 88 SER A CA 1
ATOM 633 C C . SER A 1 88 ? -6.880 15.081 4.750 1.00 95.75 88 SER A C 1
ATOM 635 O O . SER A 1 88 ? -7.540 15.815 4.014 1.00 95.75 88 SER A O 1
ATOM 637 N N . LEU A 1 89 ? -7.432 14.377 5.740 1.00 95.94 89 LEU A N 1
ATOM 638 C CA . LEU A 1 89 ? -8.859 14.369 6.066 1.00 95.94 89 LEU A CA 1
ATOM 639 C C . LEU A 1 89 ? -9.358 15.766 6.449 1.00 95.94 89 LEU A C 1
ATOM 641 O O . LEU A 1 89 ? -10.376 16.232 5.930 1.00 95.94 89 LEU A O 1
ATOM 645 N N . ARG A 1 90 ? -8.585 16.485 7.270 1.00 96.69 90 ARG A N 1
ATOM 646 C CA . ARG A 1 90 ? -8.865 17.872 7.658 1.00 96.69 90 ARG A CA 1
ATOM 647 C C . ARG A 1 90 ? -8.920 18.806 6.449 1.00 96.69 90 ARG A C 1
ATOM 649 O O . ARG A 1 90 ? -9.852 19.601 6.337 1.00 96.69 90 ARG A O 1
ATOM 656 N N . ARG A 1 91 ? -7.961 18.699 5.521 1.00 95.88 91 ARG A N 1
ATOM 657 C CA . ARG A 1 91 ? -7.924 19.512 4.288 1.00 95.88 91 ARG A CA 1
ATOM 658 C C . ARG A 1 91 ? -9.073 19.191 3.342 1.00 95.88 91 ARG A C 1
ATOM 660 O O . ARG A 1 91 ? -9.660 20.102 2.764 1.00 95.88 91 ARG A O 1
ATOM 667 N N . LEU A 1 92 ? -9.404 17.909 3.212 1.00 94.44 92 LEU A N 1
ATOM 668 C CA . LEU A 1 92 ? -10.517 17.433 2.394 1.00 94.44 92 LEU A CA 1
ATOM 669 C C . LEU A 1 92 ? -11.884 17.696 3.041 1.00 94.44 92 LEU A C 1
ATOM 671 O O . LEU A 1 92 ? -12.903 17.525 2.375 1.00 94.44 92 LEU A O 1
ATOM 675 N N . LYS A 1 93 ? -11.914 18.117 4.315 1.00 94.12 93 LYS A N 1
ATOM 676 C CA . LYS A 1 93 ? -13.128 18.271 5.130 1.00 94.12 93 LYS A CA 1
ATOM 677 C C . LYS A 1 93 ? -13.976 16.993 5.127 1.00 94.12 93 LYS A C 1
ATOM 679 O O . LYS A 1 93 ? -15.199 17.048 5.007 1.00 94.12 93 LYS A O 1
ATOM 684 N N . ARG A 1 94 ? -13.315 15.837 5.234 1.00 93.00 94 ARG A N 1
ATOM 685 C CA . ARG A 1 94 ? -13.945 14.511 5.294 1.00 93.00 94 ARG A CA 1
ATOM 686 C C . ARG A 1 94 ? -13.499 13.762 6.542 1.00 93.00 94 ARG A C 1
ATOM 688 O O . ARG A 1 94 ? -12.411 13.993 7.052 1.00 93.00 94 ARG A O 1
ATOM 695 N N . THR A 1 95 ? -14.341 12.852 7.013 1.00 93.00 95 THR A N 1
ATOM 696 C CA . THR A 1 95 ? -14.033 11.942 8.127 1.00 93.00 95 THR A CA 1
ATOM 697 C C . THR A 1 95 ? -13.368 10.649 7.662 1.00 93.00 95 THR A C 1
ATOM 699 O O . THR A 1 95 ? -12.676 10.005 8.442 1.00 93.00 95 THR A O 1
ATOM 702 N N . SER A 1 96 ? -13.570 10.279 6.395 1.00 95.06 96 SER A N 1
ATOM 703 C CA . SER A 1 96 ? -13.054 9.053 5.795 1.00 95.06 96 SER A CA 1
ATOM 704 C C . SER A 1 96 ? -12.745 9.252 4.310 1.00 95.06 96 SER A C 1
ATOM 706 O O . SER A 1 96 ? -13.352 10.109 3.655 1.00 95.06 96 SER A O 1
ATOM 708 N N . VAL A 1 97 ? -11.813 8.458 3.785 1.00 95.75 97 VAL A N 1
ATOM 709 C CA . VAL A 1 97 ? -11.495 8.351 2.351 1.00 95.75 97 VAL A CA 1
ATOM 710 C C . VAL A 1 97 ? -11.729 6.934 1.842 1.00 95.75 97 VAL A C 1
ATOM 712 O O . VAL A 1 97 ? -11.657 5.954 2.578 1.00 95.75 97 VAL A O 1
ATOM 715 N N . GLU A 1 98 ? -11.999 6.798 0.555 1.00 95.31 98 GLU A N 1
ATOM 716 C CA . GLU A 1 98 ? -12.221 5.496 -0.058 1.00 95.31 98 GLU A CA 1
ATOM 717 C C . GLU A 1 98 ? -10.918 4.692 -0.134 1.00 95.31 98 GLU A C 1
ATOM 719 O O . GLU A 1 98 ? -10.917 3.504 0.179 1.00 95.31 98 GLU A O 1
ATOM 724 N N . LEU A 1 99 ? -9.799 5.341 -0.464 1.00 95.44 99 LEU A N 1
ATOM 725 C CA . LEU A 1 99 ? -8.523 4.663 -0.681 1.00 95.44 99 LEU A CA 1
ATOM 726 C C . LEU A 1 99 ? -7.353 5.427 -0.058 1.00 95.44 99 LEU A C 1
ATOM 728 O O . LEU A 1 99 ? -7.166 6.624 -0.287 1.00 95.44 99 LEU A O 1
ATOM 732 N N . PHE A 1 100 ? -6.528 4.718 0.704 1.00 97.62 100 PHE A N 1
ATOM 733 C CA . PHE A 1 100 ? -5.322 5.262 1.312 1.00 97.62 100 PHE A CA 1
ATOM 734 C C . PHE A 1 100 ? -4.084 4.534 0.797 1.00 97.62 100 PHE A C 1
ATOM 736 O O . PHE A 1 100 ? -3.999 3.319 0.925 1.00 97.62 100 PHE A O 1
ATOM 743 N N . TYR A 1 101 ? -3.119 5.259 0.227 1.00 97.62 101 TYR A N 1
ATOM 744 C CA . TYR A 1 101 ? -1.877 4.661 -0.268 1.00 97.62 101 TYR A CA 1
ATOM 745 C C . TYR A 1 101 ? -0.683 4.892 0.652 1.00 97.62 101 TYR A C 1
ATOM 747 O O . TYR A 1 101 ? -0.432 6.015 1.097 1.00 97.62 101 TYR A O 1
ATOM 755 N N . LEU A 1 102 ? 0.160 3.871 0.763 1.00 97.06 102 LEU A N 1
ATOM 756 C CA . LEU A 1 102 ? 1.572 4.047 1.083 1.00 97.06 102 LEU A CA 1
ATOM 757 C C . LEU A 1 102 ? 2.318 4.409 -0.209 1.00 97.06 102 LEU A C 1
ATOM 759 O O . LEU A 1 102 ? 2.324 3.637 -1.165 1.00 97.06 102 LEU A O 1
ATOM 763 N N . HIS A 1 103 ? 2.886 5.615 -0.280 1.00 95.62 103 HIS A N 1
ATOM 764 C CA . HIS A 1 103 ? 3.356 6.200 -1.545 1.00 95.62 103 HIS A CA 1
ATOM 765 C C . HIS A 1 103 ? 4.684 5.613 -2.059 1.00 95.62 103 HIS A C 1
ATOM 767 O O . HIS A 1 103 ? 4.938 5.624 -3.266 1.00 95.62 103 HIS A O 1
ATOM 773 N N . ALA A 1 104 ? 5.538 5.159 -1.149 1.00 94.25 104 ALA A N 1
ATOM 774 C CA . ALA A 1 104 ? 6.828 4.539 -1.426 1.00 94.25 104 ALA A CA 1
ATOM 775 C C . ALA A 1 104 ? 7.268 3.733 -0.196 1.00 94.25 104 ALA A C 1
ATOM 777 O O . ALA A 1 104 ? 6.763 4.023 0.895 1.00 94.25 104 ALA A O 1
ATOM 778 N N . PRO A 1 105 ? 8.182 2.762 -0.345 1.00 92.69 105 PRO A N 1
ATOM 779 C CA . PRO A 1 105 ? 8.776 2.071 0.790 1.00 92.69 105 PRO A CA 1
ATOM 780 C C . PRO A 1 105 ? 9.589 3.030 1.667 1.00 92.69 105 PRO A C 1
ATOM 782 O O . PRO A 1 105 ? 10.266 3.936 1.177 1.00 92.69 105 PRO A O 1
ATOM 785 N N . ASP A 1 106 ? 9.514 2.818 2.979 1.00 93.00 106 ASP A N 1
ATOM 786 C CA . ASP A 1 106 ? 10.368 3.465 3.974 1.00 93.00 106 ASP A CA 1
ATOM 787 C C . ASP A 1 106 ? 11.275 2.409 4.601 1.00 93.00 106 ASP A C 1
ATOM 789 O O . ASP A 1 106 ? 10.885 1.717 5.537 1.00 93.00 106 ASP A O 1
ATOM 793 N N . HIS A 1 107 ? 12.499 2.285 4.092 1.00 89.25 107 HIS A N 1
ATOM 794 C CA . HIS A 1 107 ? 13.461 1.301 4.595 1.00 89.25 107 HIS A CA 1
ATOM 795 C C . HIS A 1 107 ? 14.024 1.647 5.987 1.00 89.25 107 HIS A C 1
ATOM 797 O O . HIS A 1 107 ? 14.773 0.854 6.554 1.00 89.25 107 HIS A O 1
ATOM 803 N N . GLY A 1 108 ? 13.701 2.824 6.538 1.00 90.56 108 GLY A N 1
ATOM 804 C CA . GLY A 1 108 ? 14.079 3.217 7.896 1.00 90.56 108 GLY A CA 1
ATOM 805 C C . GLY A 1 108 ? 13.083 2.778 8.972 1.00 90.56 108 GLY A C 1
ATOM 806 O O . GLY A 1 108 ? 13.414 2.833 10.157 1.00 90.56 108 GLY A O 1
ATOM 807 N N . THR A 1 109 ? 11.882 2.346 8.580 1.00 91.38 109 THR A N 1
ATOM 808 C CA . THR A 1 109 ? 10.812 1.928 9.492 1.00 91.38 109 THR A CA 1
ATOM 809 C C . THR A 1 109 ? 10.454 0.464 9.223 1.00 91.38 109 THR A C 1
ATOM 811 O O . THR A 1 109 ? 10.221 0.108 8.068 1.00 91.38 109 THR A O 1
ATOM 814 N N . PRO A 1 110 ? 10.361 -0.403 10.248 1.00 93.94 110 PRO A N 1
ATOM 815 C CA . PRO A 1 110 ? 9.860 -1.758 10.059 1.00 93.94 110 PRO A CA 1
ATOM 816 C C . PRO A 1 110 ? 8.451 -1.738 9.461 1.00 93.94 110 PRO A C 1
ATOM 818 O O . PRO A 1 110 ? 7.533 -1.141 10.026 1.00 93.94 110 PRO A O 1
ATOM 821 N N . VAL A 1 111 ? 8.264 -2.426 8.334 1.00 94.50 111 VAL A N 1
ATOM 822 C CA . VAL A 1 111 ? 6.992 -2.413 7.596 1.00 94.50 111 VAL A CA 1
ATOM 823 C C . VAL A 1 111 ? 5.815 -2.888 8.454 1.00 94.50 111 VAL A C 1
ATOM 825 O O . VAL A 1 111 ? 4.703 -2.382 8.323 1.00 94.50 111 VAL A O 1
ATOM 828 N N . GLU A 1 112 ? 6.060 -3.803 9.395 1.00 95.69 112 GLU A N 1
ATOM 829 C CA . GLU A 1 112 ? 5.045 -4.293 10.327 1.00 95.69 112 GLU A CA 1
ATOM 830 C C . GLU A 1 112 ? 4.444 -3.166 11.187 1.00 95.69 112 GLU A C 1
ATOM 832 O O . GLU A 1 112 ? 3.230 -3.133 11.391 1.00 95.69 112 GLU A O 1
ATOM 837 N N . GLU A 1 113 ? 5.254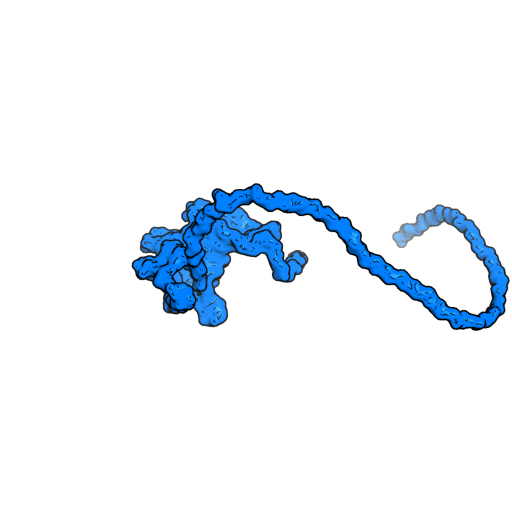 -2.212 11.657 1.00 96.06 113 GLU A N 1
ATOM 838 C CA . GLU A 1 113 ? 4.769 -1.077 12.454 1.00 96.06 113 GLU A CA 1
ATOM 839 C C . GLU A 1 113 ? 3.845 -0.182 11.624 1.00 96.06 113 GLU A C 1
ATOM 841 O O . GLU A 1 113 ? 2.759 0.202 12.073 1.00 96.06 113 GLU A O 1
ATOM 846 N N . THR A 1 114 ? 4.238 0.094 10.379 1.00 96.19 114 THR A N 1
ATOM 847 C CA . THR A 1 114 ? 3.427 0.846 9.418 1.00 96.19 114 THR A CA 1
ATOM 848 C C . THR A 1 114 ? 2.098 0.143 9.143 1.00 96.19 114 THR A C 1
ATOM 850 O O . THR A 1 114 ? 1.042 0.781 9.177 1.00 96.19 114 THR A O 1
ATOM 853 N N . LEU A 1 115 ? 2.121 -1.170 8.891 1.00 97.00 115 LEU A N 1
ATOM 854 C CA . LEU A 1 115 ? 0.922 -1.957 8.590 1.00 97.00 115 LEU A CA 1
ATOM 855 C C . LEU A 1 115 ? -0.012 -2.059 9.795 1.00 97.00 115 LEU A C 1
ATOM 857 O O . LEU A 1 115 ? -1.225 -1.913 9.637 1.00 97.00 115 LEU A O 1
ATOM 861 N N . ARG A 1 116 ? 0.540 -2.213 11.002 1.00 97.38 116 ARG A N 1
ATOM 862 C CA . ARG A 1 116 ? -0.220 -2.161 12.255 1.00 97.38 116 ARG A CA 1
ATOM 863 C C . ARG A 1 116 ? -0.953 -0.830 12.387 1.00 97.38 116 ARG A C 1
ATOM 865 O O . ARG A 1 116 ? -2.155 -0.817 12.637 1.00 97.38 116 ARG A O 1
ATOM 872 N N . ALA A 1 117 ? -0.259 0.284 12.159 1.00 96.94 117 ALA A N 1
ATOM 873 C CA . ALA A 1 117 ? -0.868 1.610 12.201 1.00 96.94 117 ALA A CA 1
ATOM 874 C C . ALA A 1 117 ? -1.979 1.766 11.150 1.00 96.94 117 ALA A C 1
ATOM 876 O O . ALA A 1 117 ? -3.062 2.256 11.467 1.00 96.94 117 ALA A O 1
ATOM 877 N N . CYS A 1 118 ? -1.748 1.303 9.918 1.00 97.25 118 CYS A N 1
ATOM 878 C CA . CYS A 1 118 ? -2.764 1.312 8.864 1.00 97.25 118 CYS A CA 1
ATOM 879 C C . CYS A 1 118 ? -4.002 0.499 9.261 1.00 97.25 118 CYS A C 1
ATOM 881 O O . CYS A 1 118 ? -5.126 0.952 9.056 1.00 97.25 118 CYS A O 1
ATOM 883 N N . ASN A 1 119 ? -3.809 -0.670 9.867 1.00 97.62 119 ASN A N 1
ATOM 884 C CA . ASN A 1 119 ? -4.897 -1.523 10.326 1.00 97.62 119 ASN A CA 1
ATOM 885 C C . ASN A 1 119 ? -5.745 -0.854 11.420 1.00 97.62 119 ASN A C 1
ATOM 887 O O . ASN A 1 119 ? -6.971 -0.901 11.358 1.00 97.62 119 ASN A O 1
ATOM 891 N N . GLU A 1 120 ? -5.119 -0.182 12.388 1.00 97.69 120 GLU A N 1
ATOM 892 C CA . GLU A 1 120 ? -5.862 0.557 13.417 1.00 97.69 120 GLU A CA 1
ATOM 893 C C . GLU A 1 120 ? -6.620 1.755 12.828 1.00 97.69 120 GLU A C 1
ATOM 895 O O . GLU A 1 120 ? -7.796 1.948 13.125 1.00 97.69 120 GLU A O 1
ATOM 900 N N . LEU A 1 121 ? -6.012 2.505 11.906 1.00 97.19 121 LEU A N 1
ATOM 901 C CA . LEU A 1 121 ? -6.686 3.606 11.202 1.00 97.19 121 LEU A CA 1
ATOM 902 C C . LEU A 1 121 ? -7.871 3.121 10.344 1.00 97.19 121 LEU A C 1
ATOM 904 O O . LEU A 1 121 ? -8.878 3.824 10.224 1.00 97.19 121 LEU A O 1
ATOM 908 N N . HIS A 1 122 ? -7.777 1.919 9.773 1.00 97.50 122 HIS A N 1
ATOM 909 C CA . HIS A 1 122 ? -8.892 1.286 9.076 1.00 97.50 122 HIS A CA 1
ATOM 910 C C . HIS A 1 122 ? -10.029 0.912 10.034 1.00 97.50 122 HIS A C 1
ATOM 912 O O . HIS A 1 122 ? -11.185 1.223 9.752 1.00 97.50 122 HIS A O 1
ATOM 918 N N . LYS A 1 123 ? -9.717 0.310 11.190 1.00 97.00 123 LYS A N 1
ATOM 919 C CA . LYS A 1 123 ? -10.713 0.002 12.234 1.00 97.00 123 LYS A CA 1
ATOM 920 C C . LYS A 1 123 ? -11.392 1.258 12.783 1.00 97.00 123 LYS A C 1
ATOM 922 O O . LYS A 1 123 ? -12.577 1.221 13.094 1.00 97.00 123 LYS A O 1
ATOM 927 N N . GLU A 1 124 ? -10.667 2.374 12.857 1.00 96.62 124 GLU A N 1
ATOM 928 C CA . GLU A 1 124 ? -11.220 3.698 13.177 1.00 96.62 124 GLU A CA 1
ATOM 929 C C . GLU A 1 124 ? -12.150 4.250 12.076 1.00 96.62 124 GLU A C 1
ATOM 931 O O . GLU A 1 124 ? -12.799 5.276 12.273 1.00 96.62 124 GLU A O 1
ATOM 936 N N . GLY A 1 125 ? -12.223 3.603 10.909 1.00 96.31 125 GLY A N 1
ATOM 937 C CA . GLY A 1 125 ? -13.073 4.002 9.789 1.00 96.31 125 GLY A CA 1
ATOM 938 C C . GLY A 1 125 ? -12.522 5.167 8.966 1.00 96.31 125 GLY A C 1
ATOM 939 O O . GLY A 1 125 ? -13.248 5.726 8.143 1.00 96.31 125 GLY A O 1
ATOM 940 N N . LYS A 1 126 ? -11.248 5.544 9.145 1.00 96.56 126 LYS A N 1
ATOM 941 C CA . LYS A 1 126 ? -10.633 6.686 8.440 1.00 96.56 126 LYS A CA 1
ATOM 942 C C . LYS A 1 126 ? -10.382 6.424 6.959 1.00 96.56 126 LYS A C 1
ATOM 944 O O . LYS A 1 126 ? -10.271 7.371 6.181 1.00 96.56 126 LYS A O 1
ATOM 949 N N . PHE A 1 127 ? -10.302 5.159 6.559 1.00 97.19 127 PHE A N 1
ATOM 950 C CA . PHE A 1 127 ? -10.277 4.777 5.155 1.00 97.19 127 PHE A CA 1
ATOM 951 C C . PHE A 1 127 ? -10.848 3.374 4.922 1.00 97.19 127 PHE A C 1
ATOM 953 O O . PHE A 1 127 ? -10.873 2.552 5.841 1.00 97.19 127 PHE A O 1
ATOM 960 N N . LYS A 1 128 ? -11.295 3.094 3.692 1.00 95.50 128 LYS A N 1
ATOM 961 C CA . LYS A 1 128 ? -11.917 1.806 3.332 1.00 95.50 128 LYS A CA 1
ATOM 962 C C . LYS A 1 128 ? -10.938 0.798 2.736 1.00 95.50 128 LYS A C 1
ATOM 964 O O . LYS A 1 128 ? -10.936 -0.351 3.160 1.00 95.50 128 LYS A O 1
ATOM 969 N N . GLU A 1 129 ? -10.114 1.218 1.782 1.00 96.62 129 GLU A N 1
ATOM 970 C CA . GLU A 1 129 ? -9.149 0.355 1.095 1.00 96.62 129 GLU A CA 1
ATOM 971 C C . GLU A 1 129 ? -7.704 0.816 1.316 1.00 96.62 129 GLU A C 1
ATOM 973 O O . GLU A 1 129 ? -7.422 2.017 1.385 1.00 96.62 129 GLU A O 1
ATOM 978 N N . LEU A 1 130 ? -6.780 -0.147 1.381 1.00 97.50 130 LEU A N 1
ATOM 979 C CA . LEU A 1 130 ? -5.342 0.103 1.448 1.00 97.50 130 LEU A CA 1
ATOM 980 C C . LEU A 1 130 ? -4.703 -0.110 0.074 1.00 97.50 130 LEU A C 1
ATOM 982 O O . LEU A 1 130 ? -4.911 -1.132 -0.584 1.00 97.50 130 LEU A O 1
ATOM 986 N N . GLY A 1 131 ? -3.884 0.856 -0.327 1.00 97.19 131 GLY A N 1
ATOM 987 C CA . GLY A 1 131 ? -3.108 0.828 -1.552 1.00 97.19 131 GLY A CA 1
ATOM 988 C C . GLY A 1 131 ? -1.603 0.870 -1.302 1.00 97.19 131 GLY A C 1
ATOM 989 O O . GLY A 1 131 ? -1.123 1.491 -0.354 1.00 97.19 131 GLY A O 1
ATOM 990 N N . LEU A 1 132 ? -0.842 0.259 -2.202 1.00 97.50 132 LEU A N 1
ATOM 991 C CA . LEU A 1 132 ? 0.618 0.360 -2.247 1.00 97.50 132 LEU A CA 1
ATOM 992 C C . LEU A 1 132 ? 1.050 1.129 -3.492 1.00 97.50 132 LEU A C 1
ATOM 994 O O . LEU A 1 132 ? 0.367 1.099 -4.513 1.00 97.50 132 LEU A O 1
ATOM 998 N N . SER A 1 133 ? 2.176 1.830 -3.424 1.00 96.38 133 SER A N 1
ATOM 999 C CA . SER A 1 133 ? 2.748 2.531 -4.570 1.00 96.38 133 SER A CA 1
ATOM 1000 C C . SER A 1 133 ? 4.264 2.444 -4.552 1.00 96.38 133 SER A C 1
ATOM 1002 O O . SER A 1 133 ? 4.878 2.688 -3.521 1.00 96.38 133 SER A O 1
ATOM 1004 N N . ASN A 1 134 ? 4.864 2.148 -5.706 1.00 94.31 134 ASN A N 1
ATOM 1005 C CA . ASN A 1 134 ? 6.323 2.090 -5.889 1.00 94.31 134 ASN A CA 1
ATOM 1006 C C . ASN A 1 134 ? 7.063 1.070 -4.999 1.00 94.31 134 ASN A C 1
ATOM 1008 O O . ASN A 1 134 ? 8.228 1.287 -4.680 1.00 94.31 134 ASN A O 1
ATOM 1012 N N . TYR A 1 135 ? 6.403 -0.026 -4.624 1.00 95.62 135 TYR A N 1
ATOM 1013 C CA . TYR A 1 135 ? 7.020 -1.145 -3.909 1.00 95.62 135 TYR A CA 1
ATOM 1014 C C . TYR A 1 135 ? 7.539 -2.195 -4.898 1.00 95.62 135 TYR A C 1
ATOM 1016 O O . TYR A 1 135 ? 6.918 -2.478 -5.926 1.00 95.62 135 TYR A O 1
ATOM 1024 N N . ALA A 1 136 ? 8.672 -2.813 -4.588 1.00 95.25 136 ALA A N 1
ATOM 1025 C CA . ALA A 1 136 ? 9.151 -3.965 -5.332 1.00 95.25 136 ALA A CA 1
ATOM 1026 C C . ALA A 1 136 ? 8.217 -5.172 -5.134 1.00 95.25 136 ALA A C 1
ATOM 1028 O O . ALA A 1 136 ? 7.505 -5.284 -4.137 1.00 95.25 136 ALA A O 1
ATOM 1029 N N . ALA A 1 137 ? 8.233 -6.118 -6.078 1.00 95.94 137 ALA A N 1
ATOM 1030 C CA . ALA A 1 137 ? 7.364 -7.296 -6.020 1.00 95.94 137 ALA A CA 1
ATOM 1031 C C . ALA A 1 137 ? 7.568 -8.128 -4.738 1.00 95.94 137 ALA A C 1
ATOM 1033 O O . ALA A 1 137 ? 6.596 -8.648 -4.190 1.00 95.94 137 ALA A O 1
ATOM 1034 N N . TRP A 1 138 ? 8.810 -8.213 -4.245 1.00 95.69 138 TRP A N 1
ATOM 1035 C CA . TRP A 1 138 ? 9.140 -8.913 -3.003 1.00 95.69 138 TRP A CA 1
ATOM 1036 C C . TRP A 1 138 ? 8.588 -8.193 -1.765 1.00 95.69 138 TRP A C 1
ATOM 1038 O O . TRP A 1 138 ? 8.064 -8.855 -0.877 1.00 95.69 138 TRP A O 1
ATOM 1048 N N . GLU A 1 139 ? 8.609 -6.857 -1.740 1.00 96.50 139 GLU A N 1
ATOM 1049 C CA . GLU A 1 139 ? 8.030 -6.067 -0.644 1.00 96.50 139 GLU A CA 1
ATOM 1050 C C . GLU A 1 139 ? 6.507 -6.206 -0.619 1.00 96.50 139 GLU A C 1
ATOM 1052 O O . GLU A 1 139 ? 5.906 -6.343 0.441 1.00 96.50 139 GLU A O 1
ATOM 1057 N N . VAL A 1 140 ? 5.859 -6.222 -1.791 1.00 97.12 140 VAL A N 1
ATOM 1058 C CA . VAL A 1 140 ? 4.412 -6.477 -1.884 1.00 97.12 140 VAL A CA 1
ATOM 1059 C C . VAL A 1 140 ? 4.075 -7.859 -1.325 1.00 97.12 140 VAL A C 1
ATOM 1061 O O . VAL A 1 140 ? 3.112 -7.991 -0.567 1.00 97.12 140 VAL A O 1
ATOM 1064 N N . ALA A 1 141 ? 4.866 -8.879 -1.667 1.00 97.38 141 ALA A N 1
ATOM 1065 C CA . ALA A 1 141 ? 4.679 -10.232 -1.156 1.00 97.38 141 ALA A CA 1
ATOM 1066 C C . ALA A 1 141 ? 4.887 -10.310 0.365 1.00 97.38 141 ALA A C 1
ATOM 1068 O O . ALA A 1 141 ? 4.084 -10.934 1.064 1.00 97.38 141 ALA A O 1
ATOM 1069 N N . GLU A 1 142 ? 5.915 -9.639 0.887 1.00 97.00 142 GLU A N 1
ATOM 1070 C CA . GLU A 1 142 ? 6.176 -9.516 2.323 1.00 97.00 142 GLU A CA 1
ATOM 1071 C C . GLU A 1 142 ? 5.000 -8.846 3.044 1.00 97.00 142 GLU A C 1
ATOM 1073 O O . GLU A 1 142 ? 4.436 -9.430 3.969 1.00 97.00 142 GLU A O 1
ATOM 1078 N N . ILE A 1 143 ? 4.551 -7.681 2.564 1.00 97.62 143 ILE A N 1
ATOM 1079 C CA . ILE A 1 143 ? 3.407 -6.945 3.118 1.00 97.62 143 ILE A CA 1
ATOM 1080 C C . ILE A 1 143 ? 2.154 -7.822 3.146 1.00 97.62 143 ILE A C 1
ATOM 1082 O O . ILE A 1 143 ? 1.499 -7.943 4.182 1.00 97.62 143 ILE A O 1
ATOM 1086 N N . CYS A 1 144 ? 1.823 -8.468 2.025 1.00 97.38 144 CYS A N 1
ATOM 1087 C CA . CYS A 1 144 ? 0.656 -9.343 1.939 1.00 97.38 144 CYS A CA 1
ATOM 1088 C C . CYS A 1 144 ? 0.760 -10.524 2.914 1.00 97.38 144 CYS A C 1
ATOM 1090 O O . CYS A 1 144 ? -0.236 -10.924 3.516 1.00 97.38 144 CYS A O 1
ATOM 1092 N N . THR A 1 145 ? 1.962 -11.071 3.097 1.00 97.50 145 THR A N 1
ATOM 1093 C CA . THR A 1 145 ? 2.209 -12.184 4.020 1.00 97.50 145 THR A CA 1
ATOM 1094 C C . THR A 1 145 ? 2.053 -11.746 5.475 1.00 97.50 145 THR A C 1
ATOM 1096 O O . THR A 1 145 ? 1.365 -12.425 6.236 1.00 97.50 145 THR A O 1
ATOM 1099 N N . ILE A 1 146 ? 2.606 -10.589 5.849 1.00 97.31 146 ILE A N 1
ATOM 1100 C CA . ILE A 1 146 ? 2.477 -10.012 7.195 1.00 97.31 146 ILE A CA 1
ATOM 1101 C C . ILE A 1 146 ? 1.013 -9.705 7.512 1.00 97.31 146 ILE A C 1
ATOM 1103 O O . ILE A 1 146 ? 0.529 -10.080 8.583 1.00 97.31 146 ILE A O 1
ATOM 1107 N N . CYS A 1 147 ? 0.285 -9.070 6.586 1.00 97.31 147 CYS A N 1
ATOM 1108 C CA . CYS A 1 147 ? -1.133 -8.776 6.781 1.00 97.31 147 CYS A CA 1
ATOM 1109 C C . CYS A 1 147 ? -1.953 -10.058 6.952 1.00 97.31 147 CYS A C 1
ATOM 1111 O O . CYS A 1 147 ? -2.777 -10.144 7.861 1.00 97.31 147 CYS A O 1
ATOM 1113 N N . LYS A 1 148 ? -1.690 -11.083 6.132 1.00 96.50 148 LYS A N 1
ATOM 1114 C CA . LYS A 1 148 ? -2.373 -12.376 6.227 1.00 96.50 148 LYS A CA 1
ATOM 1115 C C . LYS A 1 148 ? -2.073 -13.095 7.543 1.00 96.50 148 LYS A C 1
ATOM 1117 O O . LYS A 1 148 ? -2.991 -13.630 8.155 1.00 96.50 148 LYS A O 1
ATOM 1122 N N . TYR A 1 149 ? -0.815 -13.098 7.984 1.00 97.38 149 TYR A N 1
ATOM 1123 C CA . TYR A 1 149 ? -0.393 -13.741 9.231 1.00 97.38 149 TYR A CA 1
ATOM 1124 C C . TYR A 1 149 ? -1.037 -13.093 10.462 1.00 97.38 149 TYR A C 1
ATOM 1126 O O . TYR A 1 149 ? -1.526 -13.790 11.346 1.00 97.38 149 TYR A O 1
ATOM 1134 N N . ASN A 1 150 ? -1.093 -11.760 10.496 1.00 96.69 150 ASN A N 1
ATOM 1135 C CA . ASN A 1 150 ? -1.648 -11.010 11.623 1.00 96.69 150 ASN A CA 1
ATOM 1136 C C . ASN A 1 150 ? -3.166 -10.770 11.527 1.00 96.69 150 ASN A C 1
ATOM 1138 O O . ASN A 1 150 ? -3.738 -10.108 12.396 1.00 96.69 150 ASN A O 1
ATOM 1142 N N . ASN A 1 151 ? -3.821 -11.281 10.478 1.00 96.56 151 ASN A N 1
ATOM 1143 C CA . ASN A 1 151 ? -5.227 -11.017 10.169 1.00 96.56 151 ASN A CA 1
ATOM 1144 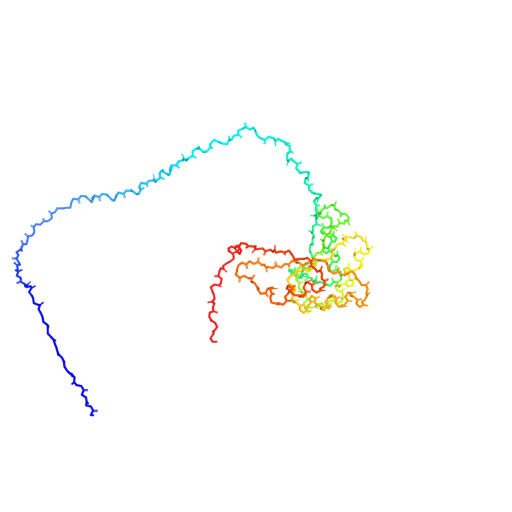C C . ASN A 1 151 ? -5.548 -9.504 10.131 1.00 96.56 151 ASN A C 1
ATOM 1146 O O . ASN A 1 151 ? -6.528 -9.031 10.714 1.00 96.56 151 ASN A O 1
ATOM 1150 N N . TRP A 1 152 ? -4.673 -8.738 9.477 1.00 97.44 152 TRP A N 1
ATOM 1151 C CA . TRP A 1 152 ? -4.818 -7.302 9.234 1.00 97.44 152 TRP A CA 1
ATOM 1152 C C . TRP A 1 152 ? -5.418 -7.017 7.859 1.00 97.44 152 TRP A C 1
ATOM 1154 O O . TRP A 1 152 ? -5.527 -7.903 7.008 1.00 97.44 152 TRP A O 1
ATOM 1164 N N . LEU A 1 153 ? -5.789 -5.755 7.634 1.00 96.56 153 LEU A N 1
ATOM 1165 C CA . LEU A 1 153 ? -6.264 -5.287 6.338 1.00 96.56 153 LEU A CA 1
ATOM 1166 C C . LEU A 1 153 ? -5.255 -5.613 5.222 1.00 96.56 153 LEU A C 1
ATOM 1168 O O . LEU A 1 153 ? -4.112 -5.152 5.232 1.00 96.56 153 LEU A O 1
ATOM 1172 N N . MET A 1 154 ? -5.712 -6.380 4.235 1.00 97.12 154 MET A N 1
ATOM 1173 C CA . MET A 1 154 ? -4.941 -6.693 3.036 1.00 97.12 154 MET A CA 1
ATOM 1174 C C . MET A 1 154 ? -4.963 -5.509 2.059 1.00 97.12 154 MET A C 1
ATOM 1176 O O . MET A 1 154 ? -6.025 -4.912 1.858 1.00 97.12 154 MET A O 1
ATOM 1180 N N . PRO A 1 155 ? -3.835 -5.176 1.409 1.00 96.94 155 PRO A N 1
ATOM 1181 C CA . PRO A 1 155 ? -3.845 -4.210 0.320 1.00 96.94 155 PRO A CA 1
ATOM 1182 C C . PRO A 1 155 ? -4.640 -4.762 -0.872 1.00 96.94 155 PRO A C 1
ATOM 1184 O O . PRO A 1 155 ? -4.482 -5.918 -1.255 1.00 96.94 155 PRO A O 1
ATOM 1187 N N . THR A 1 156 ? -5.484 -3.926 -1.470 1.00 96.94 156 THR A N 1
ATOM 1188 C CA . THR A 1 156 ? -6.364 -4.289 -2.601 1.00 96.94 156 THR A CA 1
ATOM 1189 C C . THR A 1 156 ? -5.965 -3.592 -3.898 1.00 96.94 156 THR A C 1
ATOM 1191 O O . THR A 1 156 ? -6.345 -4.020 -4.992 1.00 96.94 156 THR A O 1
ATOM 1194 N N . VAL A 1 157 ? -5.196 -2.507 -3.796 1.00 96.69 157 VAL A N 1
ATOM 1195 C CA . VAL A 1 157 ? -4.808 -1.664 -4.926 1.00 96.69 157 VAL A CA 1
ATOM 1196 C C . VAL A 1 157 ? -3.302 -1.449 -4.937 1.00 96.69 157 VAL A C 1
ATOM 1198 O O . VAL A 1 157 ? -2.660 -1.266 -3.908 1.00 96.69 157 VAL A O 1
ATOM 1201 N N . TYR A 1 158 ? -2.736 -1.416 -6.132 1.00 97.25 158 TYR A N 1
ATOM 1202 C CA . TYR A 1 158 ? -1.357 -1.054 -6.376 1.00 97.25 158 TYR A CA 1
ATOM 1203 C C . TYR A 1 158 ? -1.288 0.062 -7.416 1.00 97.25 158 TYR A C 1
ATOM 1205 O O . TYR A 1 158 ? -1.892 -0.039 -8.481 1.00 97.25 158 TYR A O 1
ATOM 1213 N N . GLN A 1 159 ? -0.511 1.105 -7.145 1.00 95.88 159 GLN A N 1
ATOM 1214 C CA . GLN A 1 159 ? -0.220 2.173 -8.089 1.00 95.88 159 GLN A CA 1
ATOM 1215 C C . GLN A 1 159 ? 1.249 2.126 -8.533 1.00 95.88 159 GLN A C 1
ATOM 1217 O O . GLN A 1 159 ? 2.161 2.172 -7.713 1.00 95.88 159 GLN A O 1
ATOM 1222 N N . GLY A 1 160 ? 1.499 2.056 -9.841 1.00 93.44 160 GLY A N 1
ATOM 1223 C CA . GLY A 1 160 ? 2.857 1.918 -10.376 1.00 93.44 160 GLY A CA 1
ATOM 1224 C C . GLY A 1 160 ? 3.088 2.671 -11.675 1.00 93.44 160 GLY A C 1
ATOM 1225 O O . GLY A 1 160 ? 2.150 2.945 -12.425 1.00 93.44 160 GLY A O 1
ATOM 1226 N N . MET A 1 161 ? 4.354 2.996 -11.949 1.00 92.50 161 MET A N 1
ATOM 1227 C CA . MET A 1 161 ? 4.743 3.578 -13.229 1.00 92.50 161 MET A CA 1
ATOM 1228 C C . MET A 1 161 ? 4.637 2.510 -14.313 1.00 92.50 161 MET A C 1
ATOM 1230 O O . MET A 1 161 ? 5.231 1.440 -14.185 1.00 92.50 161 MET A O 1
ATOM 1234 N N . TYR A 1 162 ? 3.895 2.805 -15.377 1.00 92.31 162 TYR A N 1
ATOM 1235 C CA . TYR A 1 162 ? 3.785 1.900 -16.513 1.00 92.31 162 TYR A CA 1
ATOM 1236 C C . TYR A 1 162 ? 3.536 2.676 -17.801 1.00 92.31 162 TYR A C 1
ATOM 1238 O O . TYR A 1 162 ? 2.578 3.443 -17.897 1.00 92.31 162 TYR A O 1
ATOM 1246 N N . ASN A 1 163 ? 4.419 2.492 -18.778 1.00 90.94 163 ASN A N 1
ATOM 1247 C CA . ASN A 1 163 ? 4.338 3.104 -20.102 1.00 90.94 163 ASN A CA 1
ATOM 1248 C C . ASN A 1 163 ? 5.202 2.322 -21.102 1.00 90.94 163 ASN A C 1
ATOM 1250 O O . ASN A 1 163 ? 5.842 1.336 -20.745 1.00 90.94 163 ASN A O 1
ATOM 1254 N N . ALA A 1 164 ? 5.233 2.767 -22.360 1.00 87.69 164 ALA A N 1
ATOM 1255 C CA . ALA A 1 164 ? 5.955 2.077 -23.429 1.00 87.69 164 ALA A CA 1
ATOM 1256 C C . ALA A 1 164 ? 7.460 1.879 -23.150 1.00 87.69 164 ALA A C 1
ATOM 1258 O O . ALA A 1 164 ? 8.038 0.912 -23.642 1.00 87.69 164 ALA A O 1
ATOM 1259 N N . THR A 1 165 ? 8.090 2.760 -22.364 1.00 87.00 165 THR A N 1
ATOM 1260 C CA . THR A 1 165 ? 9.528 2.698 -22.050 1.00 87.00 165 THR A CA 1
ATOM 1261 C C . THR A 1 165 ? 9.815 2.081 -20.678 1.00 87.00 165 THR A C 1
ATOM 1263 O O . THR A 1 165 ? 10.888 1.524 -20.459 1.00 87.00 165 THR A O 1
ATOM 1266 N N . THR A 1 166 ? 8.862 2.139 -19.748 1.00 86.19 166 THR A N 1
ATOM 1267 C CA . THR A 1 166 ? 8.959 1.614 -18.380 1.00 86.19 166 THR A CA 1
ATOM 1268 C C . THR A 1 166 ? 8.001 0.434 -18.210 1.00 86.19 166 THR A C 1
ATOM 1270 O O . THR A 1 166 ? 6.843 0.603 -17.823 1.00 86.19 166 THR A O 1
ATOM 1273 N N . ARG A 1 167 ? 8.493 -0.773 -18.522 1.00 91.00 167 ARG A N 1
ATOM 1274 C CA . ARG A 1 167 ? 7.740 -2.044 -18.486 1.00 91.00 167 ARG A CA 1
ATOM 1275 C C . ARG A 1 167 ? 8.283 -3.059 -17.473 1.00 91.00 167 ARG A C 1
ATOM 1277 O O . ARG A 1 167 ? 7.859 -4.207 -17.463 1.00 91.00 167 ARG A O 1
ATOM 1284 N N . GLN A 1 168 ? 9.193 -2.644 -16.590 1.00 86.44 168 GLN A N 1
ATOM 1285 C CA . GLN A 1 168 ? 9.852 -3.508 -15.596 1.00 86.44 168 GLN A CA 1
ATOM 1286 C C . GLN A 1 168 ? 8.852 -4.191 -14.648 1.00 86.44 168 GLN A C 1
ATOM 1288 O O . GLN A 1 168 ? 9.117 -5.268 -14.124 1.00 86.44 168 GLN A O 1
ATOM 1293 N N . VAL A 1 169 ? 7.677 -3.585 -14.462 1.00 88.69 169 VAL A N 1
ATOM 1294 C CA . VAL A 1 169 ? 6.577 -4.137 -13.665 1.00 88.69 169 VAL A CA 1
ATOM 1295 C C . VAL A 1 169 ? 5.962 -5.415 -14.256 1.00 88.69 169 VAL A C 1
ATOM 1297 O O . VAL A 1 169 ? 5.293 -6.151 -13.537 1.00 88.69 169 VAL A O 1
ATOM 1300 N N . GLU A 1 170 ? 6.168 -5.713 -15.540 1.00 90.81 170 GLU A N 1
ATOM 1301 C CA . GLU A 1 170 ? 5.542 -6.874 -16.185 1.00 90.81 170 GLU A CA 1
ATOM 1302 C C . GLU A 1 170 ? 6.137 -8.210 -15.751 1.00 90.81 170 GLU A C 1
ATOM 1304 O O . GLU A 1 170 ? 5.402 -9.193 -15.673 1.00 90.81 170 GLU A O 1
ATOM 1309 N N . THR A 1 171 ? 7.442 -8.238 -15.471 1.00 91.88 171 THR A N 1
ATOM 1310 C CA . THR A 1 171 ? 8.178 -9.479 -15.209 1.00 91.88 171 THR A CA 1
ATOM 1311 C C . THR A 1 171 ? 7.803 -10.074 -13.857 1.00 91.88 171 THR A C 1
ATOM 1313 O O . THR A 1 171 ? 7.371 -11.215 -13.793 1.00 91.88 171 THR A O 1
ATOM 1316 N N . GLU A 1 172 ? 7.914 -9.283 -12.789 1.00 94.12 172 GLU A N 1
ATOM 1317 C CA . GLU A 1 172 ? 7.762 -9.776 -11.410 1.00 94.12 172 GLU A CA 1
ATOM 1318 C C . GLU A 1 172 ? 6.511 -9.220 -10.728 1.00 94.12 172 GLU A C 1
ATOM 1320 O O . GLU A 1 172 ? 5.772 -9.933 -10.045 1.00 94.12 172 GLU A O 1
ATOM 1325 N N . LEU A 1 173 ? 6.229 -7.930 -10.931 1.00 94.25 173 LEU A N 1
ATOM 1326 C CA . LEU A 1 173 ? 5.175 -7.256 -10.183 1.00 94.25 173 LEU A CA 1
ATOM 1327 C C . LEU A 1 173 ? 3.784 -7.698 -10.647 1.00 94.25 173 LEU A C 1
ATOM 1329 O O . LEU A 1 173 ? 2.956 -8.029 -9.810 1.00 94.25 173 LEU A O 1
ATOM 1333 N N . PHE A 1 174 ? 3.499 -7.759 -11.948 1.00 95.62 174 PHE A N 1
ATOM 1334 C CA . PHE A 1 174 ? 2.183 -8.200 -12.425 1.00 95.62 174 PHE A CA 1
ATOM 1335 C C . PHE A 1 174 ? 1.820 -9.635 -12.010 1.00 95.62 174 PHE A C 1
ATOM 1337 O O . PHE A 1 174 ? 0.678 -9.833 -11.584 1.00 95.62 174 PHE A O 1
ATOM 1344 N N . PRO A 1 175 ? 2.718 -10.637 -12.095 1.00 96.56 175 PRO A N 1
ATOM 1345 C CA . PRO A 1 175 ? 2.463 -11.950 -11.506 1.00 96.56 175 PRO A CA 1
ATOM 1346 C C . PRO A 1 175 ? 2.191 -11.888 -9.999 1.00 96.56 175 PRO A C 1
ATOM 1348 O O . PRO A 1 175 ? 1.211 -12.480 -9.550 1.00 96.56 175 PRO A O 1
ATOM 1351 N N . CYS A 1 176 ? 2.983 -11.122 -9.240 1.00 96.00 176 CYS A N 1
ATOM 1352 C CA . CYS A 1 176 ? 2.781 -10.932 -7.801 1.00 96.00 176 CYS A CA 1
ATOM 1353 C C . CYS A 1 176 ? 1.399 -10.325 -7.492 1.00 96.00 176 CYS A C 1
ATOM 1355 O O . CYS A 1 176 ? 0.623 -10.888 -6.720 1.00 96.00 176 CYS A O 1
ATOM 1357 N N . LEU A 1 177 ? 1.022 -9.235 -8.165 1.00 95.94 177 LEU A N 1
ATOM 1358 C CA . LEU A 1 177 ? -0.280 -8.589 -7.977 1.00 95.94 177 LEU A CA 1
ATOM 1359 C C . LEU A 1 177 ? -1.441 -9.521 -8.331 1.00 95.94 177 LEU A C 1
ATOM 1361 O O . LEU A 1 177 ? -2.428 -9.565 -7.603 1.00 95.94 177 LEU A O 1
ATOM 1365 N N . ARG A 1 178 ? -1.316 -10.308 -9.407 1.00 96.31 178 ARG A N 1
ATOM 1366 C CA . ARG A 1 178 ? -2.322 -11.316 -9.773 1.00 96.31 178 ARG A CA 1
ATOM 1367 C C . ARG A 1 178 ? -2.442 -12.422 -8.730 1.00 96.31 178 ARG A C 1
ATOM 1369 O O . ARG A 1 178 ? -3.559 -12.839 -8.446 1.00 96.31 178 ARG A O 1
ATOM 1376 N N . HIS A 1 179 ? -1.326 -12.870 -8.157 1.00 96.31 179 HIS A N 1
ATOM 1377 C CA . HIS A 1 179 ? -1.315 -13.907 -7.126 1.00 96.31 179 HIS A CA 1
ATOM 1378 C C . HIS A 1 179 ? -2.097 -13.484 -5.875 1.00 96.31 179 HIS A C 1
ATOM 1380 O O . HIS A 1 179 ? -2.888 -14.263 -5.350 1.00 96.31 179 HIS A O 1
ATOM 1386 N N . TYR A 1 180 ? -1.915 -12.239 -5.430 1.00 95.19 180 TYR A N 1
ATOM 1387 C CA . TYR A 1 180 ? -2.597 -11.699 -4.250 1.00 95.19 180 TYR A CA 1
ATOM 1388 C C . TYR A 1 180 ? -3.946 -11.024 -4.558 1.00 95.19 180 TYR A C 1
ATOM 1390 O O . TYR A 1 180 ? -4.658 -10.643 -3.633 1.00 95.19 180 TYR A O 1
ATOM 1398 N N . GLY A 1 181 ? -4.321 -10.889 -5.834 1.00 95.19 181 GLY A N 1
ATOM 1399 C CA . GLY A 1 181 ? -5.594 -10.297 -6.256 1.00 95.19 181 GLY A CA 1
ATOM 1400 C C . GLY A 1 181 ? -5.650 -8.764 -6.196 1.00 95.19 181 GLY A C 1
ATOM 1401 O O . GLY A 1 181 ? -6.734 -8.203 -6.046 1.00 95.19 181 GLY A O 1
ATOM 1402 N N . LEU A 1 182 ? -4.512 -8.072 -6.311 1.00 96.62 182 LEU A N 1
ATOM 1403 C CA . LEU A 1 182 ? -4.449 -6.607 -6.286 1.00 96.62 182 LEU A CA 1
ATOM 1404 C C . LEU A 1 182 ? -4.770 -5.998 -7.660 1.00 96.62 182 LEU A C 1
ATOM 1406 O O . LEU A 1 182 ? -4.316 -6.471 -8.704 1.00 96.62 182 LEU A O 1
ATOM 1410 N N . ARG A 1 183 ? -5.500 -4.876 -7.655 1.00 96.56 183 ARG A N 1
ATOM 1411 C CA . ARG A 1 183 ? -5.776 -4.062 -8.852 1.00 96.56 183 ARG A CA 1
ATOM 1412 C C . ARG A 1 183 ? -4.590 -3.155 -9.166 1.00 96.56 183 ARG A C 1
ATOM 1414 O O . ARG A 1 183 ? -4.095 -2.483 -8.269 1.00 96.56 183 ARG A O 1
ATOM 1421 N N . PHE A 1 184 ? -4.169 -3.077 -10.428 1.00 95.44 184 PHE A N 1
ATOM 1422 C CA . PHE A 1 184 ? -3.075 -2.194 -10.845 1.00 95.44 184 PHE A CA 1
ATOM 1423 C C . PHE A 1 184 ? -3.591 -0.893 -11.469 1.00 95.44 184 PHE A C 1
ATOM 1425 O O . PHE A 1 184 ? -4.332 -0.920 -12.451 1.00 95.44 184 PHE A O 1
ATOM 1432 N N . TYR A 1 185 ? -3.135 0.243 -10.947 1.00 94.56 185 TYR A N 1
ATOM 1433 C CA . TYR A 1 185 ? -3.353 1.569 -11.512 1.00 94.56 185 TYR A CA 1
ATOM 1434 C C . TYR A 1 185 ? -2.040 2.149 -12.035 1.00 94.56 185 TYR A C 1
ATOM 1436 O O . TYR A 1 185 ? -1.124 2.475 -11.277 1.00 94.56 185 TYR A O 1
ATOM 1444 N N . ALA A 1 186 ? -1.968 2.291 -13.357 1.00 92.88 186 ALA A N 1
ATOM 1445 C CA . ALA A 1 186 ? -0.827 2.878 -14.040 1.00 92.88 186 ALA A CA 1
ATOM 1446 C C . ALA A 1 186 ? -0.809 4.402 -13.867 1.00 92.88 186 ALA A C 1
ATOM 1448 O O . ALA A 1 186 ? -1.820 5.071 -14.091 1.00 92.88 186 ALA A O 1
ATOM 1449 N N . TYR A 1 187 ? 0.357 4.963 -13.555 1.00 90.69 187 TYR A N 1
ATOM 1450 C CA . TYR A 1 187 ? 0.617 6.392 -13.713 1.00 90.69 187 TYR A CA 1
ATOM 1451 C C . TYR A 1 187 ? 1.721 6.641 -14.747 1.00 90.69 187 TYR A C 1
ATOM 1453 O O . TYR A 1 187 ? 2.518 5.759 -15.069 1.00 90.69 187 TYR A O 1
ATOM 1461 N N . ASN A 1 188 ? 1.761 7.872 -15.264 1.00 88.56 188 ASN A N 1
ATOM 1462 C CA . ASN A 1 188 ? 2.658 8.306 -16.339 1.00 88.56 188 ASN A CA 1
ATOM 1463 C C . ASN A 1 188 ? 2.557 7.475 -17.645 1.00 88.56 188 ASN A C 1
ATOM 1465 O O . ASN A 1 188 ? 3.593 7.060 -18.166 1.00 88.56 188 ASN A O 1
ATOM 1469 N N . PRO A 1 189 ? 1.350 7.254 -18.211 1.00 84.75 189 PRO A N 1
ATOM 1470 C CA . PRO A 1 189 ? 1.161 6.373 -19.372 1.00 84.75 189 PRO A CA 1
ATOM 1471 C C . PRO A 1 189 ? 1.820 6.893 -20.658 1.00 84.75 189 PRO A C 1
ATOM 1473 O O . PRO A 1 189 ? 2.214 6.108 -21.515 1.00 84.75 189 PRO A O 1
ATOM 1476 N N . LEU A 1 190 ? 1.962 8.215 -20.789 1.00 85.19 190 LEU A N 1
ATOM 1477 C CA . LEU A 1 190 ? 2.572 8.864 -21.954 1.00 85.19 190 LEU A CA 1
ATOM 1478 C C . LEU A 1 190 ? 4.075 9.117 -21.788 1.00 85.19 190 LEU A C 1
ATOM 1480 O O . LEU A 1 190 ? 4.643 9.833 -22.606 1.00 85.19 190 LEU A O 1
ATOM 1484 N N . ALA A 1 191 ? 4.702 8.577 -20.733 1.00 77.69 191 ALA A N 1
ATOM 1485 C CA . ALA A 1 191 ? 6.107 8.832 -20.415 1.00 77.69 191 ALA A CA 1
ATOM 1486 C C . ALA A 1 191 ? 6.444 10.337 -20.502 1.00 77.69 191 ALA A C 1
ATOM 1488 O O . ALA A 1 191 ? 7.387 10.728 -21.188 1.00 77.69 191 ALA A O 1
ATOM 1489 N N . GLY A 1 192 ? 5.614 11.182 -19.868 1.00 67.12 192 GLY A N 1
ATOM 1490 C CA . GLY A 1 192 ? 5.691 12.641 -19.967 1.00 67.12 192 GLY A CA 1
ATOM 1491 C C . GLY A 1 192 ? 7.117 13.158 -19.759 1.00 67.12 192 GLY A C 1
ATOM 1492 O O . GLY A 1 192 ? 7.880 12.518 -19.047 1.00 67.12 192 GLY A O 1
ATOM 1493 N N . THR A 1 193 ? 7.441 14.300 -20.387 1.00 52.28 193 THR A N 1
ATOM 1494 C CA . THR A 1 193 ? 8.762 14.944 -20.627 1.00 52.28 193 THR A CA 1
ATOM 1495 C C . THR A 1 193 ? 9.734 15.139 -19.433 1.00 52.28 193 THR A C 1
ATOM 1497 O O . THR A 1 193 ? 10.462 16.130 -19.361 1.00 52.28 193 THR A O 1
ATOM 1500 N N . GLY A 1 194 ? 9.824 14.215 -18.484 1.00 47.25 194 GLY A N 1
ATOM 1501 C CA . GLY A 1 194 ? 11.019 14.034 -17.675 1.00 47.25 194 GLY A CA 1
ATOM 1502 C C . GLY A 1 194 ? 12.104 13.532 -18.611 1.00 47.25 194 GLY A C 1
ATOM 1503 O O . GLY A 1 194 ? 11.875 12.547 -19.309 1.00 47.25 194 GLY A O 1
ATOM 1504 N N . ARG A 1 195 ? 13.218 14.277 -18.696 1.00 39.81 195 ARG A N 1
ATOM 1505 C CA . ARG A 1 195 ? 14.376 14.005 -19.561 1.00 39.81 195 ARG A CA 1
ATOM 1506 C C . ARG A 1 195 ? 14.462 12.518 -19.863 1.00 39.81 195 ARG A C 1
ATOM 1508 O O . ARG A 1 195 ? 14.712 11.732 -18.956 1.00 39.81 195 ARG A O 1
ATOM 1515 N N . SER A 1 196 ? 14.271 12.176 -21.134 1.00 36.25 196 SER A N 1
ATOM 1516 C CA . SER A 1 196 ? 14.823 10.964 -21.712 1.00 36.25 196 SER A CA 1
ATOM 1517 C C . SER A 1 196 ? 16.288 10.926 -21.285 1.00 36.25 196 SER A C 1
ATOM 1519 O O . SER A 1 196 ? 17.145 11.532 -21.928 1.00 36.25 196 SER A O 1
ATOM 1521 N N . THR A 1 197 ? 16.589 10.269 -20.166 1.00 38.81 197 THR A N 1
ATOM 1522 C CA . THR A 1 197 ? 17.888 9.662 -19.943 1.00 38.81 197 THR A CA 1
ATOM 1523 C C . THR A 1 197 ? 17.966 8.604 -21.017 1.00 38.81 197 THR A C 1
ATOM 1525 O O . THR A 1 197 ? 17.578 7.455 -20.830 1.00 38.81 197 THR A O 1
ATOM 1528 N N . ILE A 1 198 ? 18.381 9.085 -22.190 1.00 40.84 198 ILE A N 1
ATOM 1529 C CA . ILE A 1 198 ? 19.067 8.326 -23.210 1.00 40.84 198 ILE A CA 1
ATOM 1530 C C . ILE A 1 198 ? 19.968 7.384 -22.436 1.00 40.84 198 ILE A C 1
ATOM 1532 O O . ILE A 1 198 ? 20.759 7.836 -21.603 1.00 40.84 198 ILE A O 1
ATOM 1536 N N . LEU A 1 199 ? 19.718 6.099 -22.657 1.00 44.50 199 LEU A N 1
ATOM 1537 C CA . LEU A 1 199 ? 20.532 4.971 -22.254 1.00 44.50 199 LEU A CA 1
ATOM 1538 C C . LEU A 1 199 ? 21.994 5.425 -22.165 1.00 44.50 199 LEU A C 1
ATOM 1540 O O . LEU A 1 199 ? 22.658 5.603 -23.184 1.00 44.50 199 LEU A O 1
ATOM 1544 N N . LYS A 1 200 ? 22.483 5.679 -20.945 1.00 34.28 200 LYS A N 1
ATOM 1545 C CA . LYS A 1 200 ? 23.919 5.594 -20.723 1.00 34.28 200 LYS A CA 1
ATOM 1546 C C . LYS A 1 200 ? 24.207 4.113 -20.860 1.00 34.28 200 LYS A C 1
ATOM 1548 O O . LYS A 1 200 ? 23.833 3.340 -19.981 1.00 34.28 200 LYS A O 1
ATOM 1553 N N . GLU A 1 201 ? 24.768 3.748 -22.007 1.00 44.84 201 GLU A N 1
ATOM 1554 C CA . GLU A 1 201 ? 25.462 2.483 -22.180 1.00 44.84 201 GLU A CA 1
ATOM 1555 C C . GLU A 1 201 ? 26.341 2.261 -20.945 1.00 44.84 201 GLU A C 1
ATOM 1557 O O . GLU A 1 201 ? 27.137 3.126 -20.564 1.00 44.84 201 GLU A O 1
ATOM 1562 N N . LEU A 1 202 ? 26.091 1.150 -20.256 1.00 33.03 202 LEU A N 1
ATOM 1563 C CA . LEU A 1 202 ? 26.976 0.660 -19.212 1.00 33.03 202 LEU A CA 1
ATOM 1564 C C . LEU A 1 202 ? 28.161 -0.038 -19.905 1.00 33.03 202 LEU A C 1
ATOM 1566 O O . LEU A 1 202 ? 27.924 -0.715 -20.908 1.00 33.03 202 LEU A O 1
ATOM 1570 N N . PRO A 1 203 ? 29.398 0.157 -19.413 1.00 44.09 203 PRO A N 1
ATOM 1571 C CA . PRO A 1 203 ? 30.589 -0.518 -19.927 1.00 44.09 203 PRO A CA 1
ATOM 1572 C C . PRO A 1 203 ? 30.566 -2.032 -19.688 1.00 44.09 203 PRO A C 1
ATOM 1574 O O . PRO A 1 203 ? 29.926 -2.470 -18.701 1.00 44.09 203 PRO A O 1
#